Protein AF-A0A923VLD7-F1 (afdb_monomer_lite)

Sequence (202 aa):
MMLKKLSIFLILVVTANTIYGQKYPKTKVIPVKIKWAQSILGDFSFHNIWSYPESVGVRNDGSIGALDGGVWLPEMLDSNDHILKDSMESYYKIVDTTHIKHSMVCEAWCYEYAGTDYLIAKRINKDSIHCYSLCNIATHCSLNIEIINGLCYAFIKLNSLVSGGSAEYSCISGSMVIDEKLFKKGIIKSAFNFHFKHSEKK

Secondary structure (DSSP, 8-state):
--------------------------S-PPPEEEEEES---S----TT----SSSEEE-TTS-EEE-TTS---GGGB-TTSBBPTTTHHHHHHHHHTT------------TT------EEEEE-SSSEEEEEEPPBTTB-EEEEEEEETTEEEEEEEE--SSTT--EEEEEEEEEEEEEHHHHTTT---EEEEEEE------

Structure (mmCIF, N/CA/C/O backbone):
data_AF-A0A923VLD7-F1
#
_entry.id   AF-A0A923VLD7-F1
#
loop_
_atom_site.group_PDB
_atom_site.id
_atom_site.type_symbol
_atom_site.label_atom_id
_atom_site.label_alt_id
_atom_site.label_comp_id
_atom_site.label_asym_id
_atom_site.label_entity_id
_atom_site.label_seq_id
_atom_site.pdbx_PDB_ins_code
_atom_site.Cartn_x
_atom_site.Cartn_y
_atom_site.Cartn_z
_atom_site.occupancy
_atom_site.B_iso_or_equiv
_atom_site.auth_seq_id
_atom_site.auth_comp_id
_atom_site.auth_asym_id
_atom_site.auth_atom_id
_atom_site.pdbx_PDB_model_num
ATOM 1 N N . MET A 1 1 ? 23.642 -42.212 53.181 1.00 40.84 1 MET A N 1
ATOM 2 C CA . MET A 1 1 ? 23.830 -40.749 53.060 1.00 40.84 1 MET A CA 1
ATOM 3 C C . MET A 1 1 ? 23.368 -40.333 51.664 1.00 40.84 1 MET A C 1
ATOM 5 O O . MET A 1 1 ? 24.096 -40.540 50.707 1.00 40.84 1 MET A O 1
ATOM 9 N N . MET A 1 2 ? 22.107 -39.908 51.515 1.00 39.81 2 MET A N 1
ATOM 10 C CA . MET A 1 2 ? 21.507 -39.589 50.207 1.00 39.81 2 MET A CA 1
ATOM 11 C C . MET A 1 2 ? 21.775 -38.124 49.849 1.00 39.81 2 MET A C 1
ATOM 13 O O . MET A 1 2 ? 21.303 -37.229 50.550 1.00 39.81 2 MET A O 1
ATOM 17 N N . LEU A 1 3 ? 22.503 -37.877 48.756 1.00 38.09 3 LEU A N 1
ATOM 18 C CA . LEU A 1 3 ? 22.602 -36.543 48.164 1.00 38.09 3 LEU A CA 1
ATOM 19 C C . LEU A 1 3 ? 21.227 -36.138 47.612 1.00 38.09 3 LEU A C 1
ATOM 21 O O . LEU A 1 3 ? 20.736 -36.718 46.643 1.00 38.09 3 LEU A O 1
ATOM 25 N N . LYS A 1 4 ? 20.600 -35.131 48.229 1.00 43.72 4 LYS A N 1
ATOM 26 C CA . LYS A 1 4 ? 19.409 -34.469 47.684 1.00 43.72 4 LYS A CA 1
ATOM 27 C C . LYS A 1 4 ? 19.826 -33.658 46.454 1.00 43.72 4 LYS A C 1
ATOM 29 O O . LYS A 1 4 ? 20.655 -32.759 46.561 1.00 43.72 4 LYS A O 1
ATOM 34 N N . LYS A 1 5 ? 19.254 -33.979 45.288 1.00 45.97 5 LYS A N 1
ATOM 35 C CA . LYS A 1 5 ? 19.412 -33.194 44.055 1.00 45.97 5 LYS A CA 1
ATOM 36 C C . LYS A 1 5 ? 18.823 -31.796 44.269 1.00 45.97 5 LYS A C 1
ATOM 38 O O . LYS A 1 5 ? 17.616 -31.652 44.451 1.00 45.97 5 LYS A O 1
ATOM 43 N N . LEU A 1 6 ? 19.682 -30.782 44.251 1.00 43.09 6 LEU A N 1
ATOM 44 C CA . LEU A 1 6 ? 19.306 -29.372 44.267 1.00 43.09 6 LEU A CA 1
ATOM 45 C C . LEU A 1 6 ? 18.773 -29.004 42.874 1.00 43.09 6 LEU A C 1
ATOM 47 O O . LEU A 1 6 ? 19.537 -28.941 41.916 1.00 43.09 6 LEU A O 1
ATOM 51 N N . SER A 1 7 ? 17.460 -28.815 42.746 1.00 44.59 7 SER A N 1
ATOM 52 C CA . SER A 1 7 ? 16.856 -28.304 41.510 1.00 44.59 7 SER A CA 1
ATOM 53 C C . SER A 1 7 ? 16.842 -26.779 41.578 1.00 44.59 7 SER A C 1
ATOM 55 O O . SER A 1 7 ? 16.074 -26.201 42.342 1.00 44.59 7 SER A O 1
ATOM 57 N N . ILE A 1 8 ? 17.732 -26.132 40.824 1.00 48.53 8 ILE A N 1
ATOM 58 C CA . ILE A 1 8 ? 17.789 -24.672 40.694 1.00 48.53 8 ILE A CA 1
ATOM 59 C C . ILE A 1 8 ? 16.710 -24.250 39.691 1.00 48.53 8 ILE A C 1
ATOM 61 O O . ILE A 1 8 ? 16.800 -24.562 38.506 1.00 48.53 8 ILE A O 1
ATOM 65 N N . PHE A 1 9 ? 15.679 -23.555 40.171 1.00 40.44 9 PHE A N 1
ATOM 66 C CA . PHE A 1 9 ? 14.678 -22.900 39.330 1.00 40.44 9 PHE A CA 1
ATOM 67 C C . PHE A 1 9 ? 15.276 -21.578 38.824 1.00 40.44 9 PHE A C 1
ATOM 69 O O . PHE A 1 9 ? 15.345 -20.596 39.562 1.00 40.44 9 PHE A O 1
ATOM 76 N N . LEU A 1 10 ? 15.767 -21.553 37.584 1.00 37.84 10 LEU A N 1
ATOM 77 C CA . LEU A 1 10 ? 16.244 -20.326 36.947 1.00 37.84 10 LEU A CA 1
ATOM 78 C C . LEU A 1 10 ? 15.029 -19.536 36.432 1.00 37.84 10 LEU A C 1
ATOM 80 O O . LEU A 1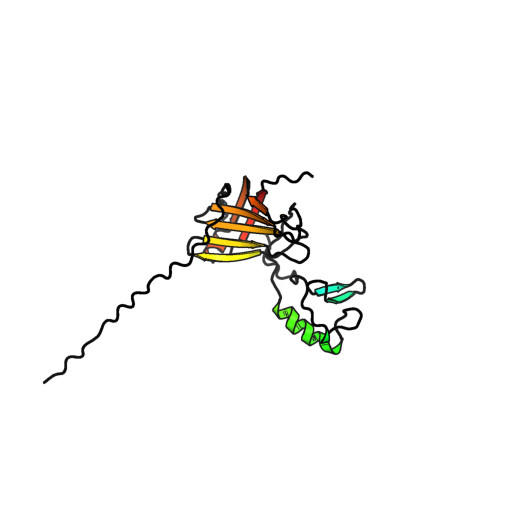 10 ? 14.482 -19.846 35.376 1.00 37.84 10 LEU A O 1
ATOM 84 N N . ILE A 1 11 ? 14.583 -18.528 37.186 1.00 44.28 11 ILE A N 1
ATOM 85 C CA . ILE A 1 11 ? 13.595 -17.553 36.705 1.00 44.28 11 ILE A CA 1
ATOM 86 C C . ILE A 1 11 ? 14.330 -16.592 35.770 1.00 44.28 11 ILE A C 1
ATOM 88 O O . ILE A 1 11 ? 15.043 -15.690 36.207 1.00 44.28 11 ILE A O 1
ATOM 92 N N . LEU A 1 12 ? 14.177 -16.813 34.468 1.00 38.50 12 LEU A N 1
ATOM 93 C CA . LEU A 1 12 ? 14.663 -15.912 33.432 1.00 38.50 12 LEU A CA 1
ATOM 94 C C . LEU A 1 12 ? 13.744 -14.682 33.425 1.00 38.50 12 LEU A C 1
ATOM 96 O O . LEU A 1 12 ? 12.665 -14.695 32.834 1.00 38.50 12 LEU A O 1
ATOM 100 N N . VAL A 1 13 ? 14.144 -13.629 34.144 1.00 44.59 13 VAL A N 1
ATOM 101 C CA . VAL A 1 13 ? 13.533 -12.303 34.015 1.00 44.59 13 VAL A CA 1
ATOM 102 C C . VAL A 1 13 ? 13.897 -11.801 32.624 1.00 44.59 13 VAL A C 1
ATOM 104 O O . VAL A 1 13 ? 14.967 -11.237 32.409 1.00 44.59 13 VAL A O 1
ATOM 107 N N . VAL A 1 14 ? 13.017 -12.059 31.658 1.00 43.03 14 VAL A N 1
ATOM 108 C CA . VAL A 1 14 ? 13.040 -11.365 30.376 1.00 43.03 14 VAL A CA 1
ATOM 109 C C . VAL A 1 14 ? 12.709 -9.917 30.703 1.00 43.03 14 VAL A C 1
ATOM 111 O O . VAL A 1 14 ? 11.545 -9.553 30.873 1.00 43.03 14 VAL A O 1
ATOM 114 N N . THR A 1 15 ? 13.741 -9.092 30.866 1.00 44.03 15 THR A N 1
ATOM 115 C CA . THR A 1 15 ? 13.563 -7.651 30.818 1.00 44.03 15 THR A CA 1
ATOM 116 C C . THR A 1 15 ? 12.954 -7.363 29.457 1.00 44.03 15 THR A C 1
ATOM 118 O O . THR A 1 15 ? 13.540 -7.647 28.411 1.00 44.03 15 THR A O 1
ATOM 121 N N . ALA A 1 16 ? 11.712 -6.885 29.470 1.00 38.12 16 ALA A N 1
ATOM 122 C CA . ALA A 1 16 ? 11.100 -6.325 28.288 1.00 38.12 16 ALA A CA 1
ATOM 123 C C . ALA A 1 16 ? 12.041 -5.215 27.816 1.00 38.12 16 ALA A C 1
ATOM 125 O O . ALA A 1 16 ? 12.107 -4.146 28.420 1.00 38.12 16 ALA A O 1
ATOM 126 N N . ASN A 1 17 ? 12.812 -5.491 26.764 1.00 37.41 17 ASN A N 1
ATOM 127 C CA . ASN A 1 17 ? 13.369 -4.441 25.940 1.00 37.41 17 ASN A CA 1
ATOM 128 C C . ASN A 1 17 ? 12.151 -3.694 25.421 1.00 37.41 17 ASN A C 1
ATOM 130 O O . ASN A 1 17 ? 11.462 -4.170 24.518 1.00 37.41 17 ASN A O 1
ATOM 134 N N . THR A 1 18 ? 11.815 -2.587 26.078 1.00 44.31 18 THR A N 1
ATOM 135 C CA . THR A 1 18 ? 10.775 -1.681 25.628 1.00 44.31 18 THR A CA 1
ATOM 136 C C . THR A 1 18 ? 11.241 -1.179 24.275 1.00 44.31 18 THR A C 1
ATOM 138 O O . THR A 1 18 ? 12.086 -0.293 24.172 1.00 44.31 18 THR A O 1
ATOM 141 N N . ILE A 1 19 ? 10.739 -1.840 23.235 1.00 46.88 19 ILE A N 1
ATOM 142 C CA . ILE A 1 19 ? 10.847 -1.429 21.848 1.00 46.88 19 ILE A CA 1
ATOM 143 C C . ILE A 1 19 ? 10.461 0.043 21.840 1.00 46.88 19 ILE A C 1
ATOM 145 O O . ILE A 1 19 ? 9.378 0.399 22.310 1.00 46.88 19 ILE A O 1
ATOM 149 N N . TYR A 1 20 ? 11.384 0.884 21.371 1.00 39.12 20 TYR A N 1
ATOM 150 C CA . TYR A 1 20 ? 11.149 2.295 21.115 1.00 39.12 20 TYR A CA 1
ATOM 151 C C . TYR A 1 20 ? 9.820 2.422 20.372 1.00 39.12 20 TYR A C 1
ATOM 153 O O . TYR A 1 20 ? 9.724 2.103 19.188 1.00 39.12 20 TYR A O 1
ATOM 161 N N . GLY A 1 21 ? 8.776 2.841 21.090 1.00 39.38 21 GLY A N 1
ATOM 162 C CA . GLY A 1 21 ? 7.517 3.200 20.470 1.00 39.38 21 GLY A CA 1
ATOM 163 C C . GLY A 1 21 ? 7.831 4.316 19.492 1.00 39.38 21 GLY A C 1
ATOM 164 O O . GLY A 1 21 ? 8.309 5.375 19.907 1.00 39.38 21 GLY A O 1
ATOM 165 N N . GLN A 1 22 ? 7.622 4.068 18.199 1.00 38.19 22 GLN A N 1
ATOM 166 C CA . GLN A 1 22 ? 7.602 5.148 17.227 1.00 38.19 22 GLN A CA 1
ATOM 167 C C . GLN A 1 22 ? 6.610 6.188 17.752 1.00 38.19 22 GLN A C 1
ATOM 169 O O . GLN A 1 22 ? 5.425 5.909 17.936 1.00 38.19 22 GLN A O 1
ATOM 174 N N . LYS A 1 23 ? 7.123 7.372 18.096 1.00 41.66 23 LYS A N 1
ATOM 175 C CA . LYS A 1 23 ? 6.287 8.520 18.426 1.00 41.66 23 LYS A CA 1
ATOM 176 C C . LYS A 1 23 ? 5.649 8.965 17.119 1.00 41.66 23 LYS A C 1
ATOM 178 O O . LYS A 1 23 ? 6.314 9.600 16.306 1.00 41.66 23 LYS A O 1
ATOM 183 N N . TYR A 1 24 ? 4.389 8.596 16.924 1.00 48.44 24 TYR A N 1
ATOM 184 C CA . TYR A 1 24 ? 3.589 9.092 15.814 1.00 48.44 24 TYR A CA 1
ATOM 185 C C . TYR A 1 24 ? 3.524 10.626 15.876 1.00 48.44 24 TYR A C 1
ATOM 187 O O . TYR A 1 24 ? 3.431 11.191 16.978 1.00 48.44 24 TYR A O 1
ATOM 195 N N . PRO A 1 25 ? 3.636 11.320 14.733 1.00 43.88 25 PRO A N 1
ATOM 196 C CA . PRO A 1 25 ? 3.586 12.771 14.702 1.00 43.88 25 PRO A CA 1
ATOM 197 C C . PRO A 1 25 ? 2.279 13.279 15.326 1.00 43.88 25 PRO A C 1
ATOM 199 O O . PRO A 1 25 ? 1.198 12.735 15.129 1.00 43.88 25 PRO A O 1
ATOM 202 N N . LYS A 1 26 ? 2.399 14.341 16.133 1.00 43.94 26 LYS A N 1
ATOM 203 C CA . LYS A 1 26 ? 1.306 15.007 16.867 1.00 43.94 26 LYS A CA 1
ATOM 204 C C . LYS A 1 26 ? 0.401 15.856 15.956 1.00 43.94 26 LYS A C 1
ATOM 206 O O . LYS A 1 26 ? -0.165 16.856 16.398 1.00 43.94 26 LYS A O 1
ATOM 211 N N . THR A 1 27 ? 0.302 15.528 14.678 1.00 54.09 27 THR A N 1
ATOM 212 C CA . THR A 1 27 ? -0.655 16.142 13.759 1.00 54.09 27 THR A CA 1
ATOM 213 C C . THR A 1 27 ? -2.043 15.584 14.058 1.00 54.09 27 THR A C 1
ATOM 215 O O . THR A 1 27 ? -2.218 14.432 14.450 1.00 54.09 27 THR A O 1
ATOM 218 N N . LYS A 1 28 ? -3.059 16.445 13.967 1.00 65.12 28 LYS A N 1
ATOM 219 C CA . LYS A 1 28 ? -4.442 16.157 14.369 1.00 65.12 28 LYS A CA 1
ATOM 220 C C . LYS A 1 28 ? -5.118 15.267 13.312 1.00 65.12 28 LYS A C 1
ATOM 222 O O . LYS A 1 28 ? -6.027 15.719 12.625 1.00 65.12 28 LYS A O 1
ATOM 227 N N . VAL A 1 29 ? -4.632 14.037 13.134 1.00 75.25 29 VAL A N 1
ATOM 228 C CA . VAL A 1 29 ? -5.250 13.044 12.247 1.00 75.25 29 VAL A CA 1
ATOM 229 C C . VAL A 1 29 ? -6.625 12.710 12.812 1.00 75.25 29 VAL A C 1
ATOM 231 O O . VAL A 1 29 ? -6.749 12.325 13.977 1.00 75.25 29 VAL A O 1
ATOM 234 N N . ILE A 1 30 ? -7.667 12.887 12.002 1.00 87.19 30 ILE A N 1
ATOM 235 C CA . ILE A 1 30 ? -9.025 12.525 12.401 1.00 87.19 30 ILE A CA 1
ATOM 236 C C . ILE A 1 30 ? -9.180 11.021 12.148 1.00 87.19 30 ILE A C 1
ATOM 238 O O . ILE A 1 30 ? -9.091 10.599 10.993 1.00 87.19 30 ILE A O 1
ATOM 242 N N . PRO A 1 31 ? -9.392 10.195 13.191 1.00 92.94 31 PRO A N 1
ATOM 243 C CA . PRO A 1 31 ? -9.542 8.763 12.995 1.00 92.94 31 PRO A CA 1
ATOM 244 C C . PRO A 1 31 ? -10.824 8.460 12.219 1.00 92.94 31 PRO A C 1
ATOM 246 O O . PRO A 1 31 ? -11.905 8.962 12.534 1.00 92.94 31 PRO A O 1
ATOM 249 N N . VAL A 1 32 ? -10.713 7.572 11.240 1.00 95.00 32 VAL A N 1
ATOM 250 C CA . VAL A 1 32 ? -11.844 6.992 10.521 1.00 95.00 32 VAL A CA 1
ATOM 251 C C . VAL A 1 32 ? -12.275 5.727 11.258 1.00 95.00 32 VAL A C 1
ATOM 253 O O . VAL A 1 32 ? -11.481 4.810 11.474 1.00 95.00 32 VAL A O 1
ATOM 256 N N . LYS A 1 33 ? -13.548 5.657 11.657 1.00 95.75 33 LYS A N 1
ATOM 257 C CA . LYS A 1 33 ? -14.103 4.444 12.269 1.00 95.75 33 LYS A CA 1
ATOM 258 C C . LYS A 1 33 ? -14.179 3.332 11.225 1.00 95.75 33 LYS A C 1
ATOM 260 O O . LYS A 1 33 ? -14.813 3.510 10.183 1.00 95.75 33 LYS A O 1
ATOM 265 N N . ILE A 1 34 ? -13.587 2.179 11.529 1.00 97.00 34 ILE A N 1
ATOM 266 C CA . ILE A 1 34 ? -13.639 1.013 10.647 1.00 97.00 34 ILE A CA 1
ATOM 267 C C . ILE A 1 34 ? -15.046 0.416 10.693 1.00 97.00 34 ILE A C 1
ATOM 269 O O . ILE A 1 34 ? -15.590 0.132 11.765 1.00 97.00 34 ILE A O 1
ATOM 273 N N . LYS A 1 35 ? -15.637 0.221 9.514 1.00 97.69 35 LYS A N 1
ATOM 274 C CA . LYS A 1 35 ? -16.838 -0.596 9.344 1.00 97.69 35 LYS A CA 1
ATOM 275 C C . LYS A 1 35 ? -16.412 -2.032 9.058 1.00 97.69 35 LYS A C 1
ATOM 277 O O . LYS A 1 35 ? -15.549 -2.273 8.221 1.00 97.69 35 LYS A O 1
ATOM 282 N N . TRP A 1 36 ? -17.035 -2.981 9.735 1.00 96.88 36 TRP A N 1
ATOM 283 C CA . TRP A 1 36 ? -16.761 -4.400 9.537 1.00 96.88 36 TRP A CA 1
ATOM 284 C C . TRP A 1 36 ? -17.827 -4.999 8.628 1.00 96.88 36 TRP A C 1
ATOM 286 O O . TRP A 1 36 ? -19.020 -4.827 8.876 1.00 96.88 36 TRP A O 1
ATOM 296 N N . ALA A 1 37 ? -17.396 -5.677 7.568 1.00 96.50 37 ALA A N 1
ATOM 297 C CA . ALA A 1 37 ? -18.271 -6.404 6.659 1.00 96.50 37 ALA A CA 1
ATOM 298 C C . ALA A 1 37 ? -18.011 -7.909 6.771 1.00 96.50 37 ALA A C 1
ATOM 300 O O . ALA A 1 37 ? -16.868 -8.339 6.905 1.00 96.50 37 ALA A O 1
ATOM 301 N N . GLN A 1 38 ? -19.069 -8.718 6.667 1.00 94.50 38 GLN A N 1
ATOM 302 C CA . GLN A 1 38 ? -18.949 -10.183 6.685 1.00 94.50 38 GLN A CA 1
ATOM 303 C C . GLN A 1 38 ? -18.121 -10.723 5.516 1.00 94.50 38 GLN A C 1
ATOM 305 O O . GLN A 1 38 ? -17.438 -11.735 5.663 1.00 94.50 38 GLN A O 1
ATOM 310 N N . SER A 1 39 ? -18.207 -10.064 4.362 1.00 90.69 39 SER A N 1
ATOM 311 C CA . SER A 1 39 ? -17.298 -10.264 3.242 1.00 90.69 39 SER A CA 1
ATOM 312 C C . SER A 1 39 ? -17.298 -9.041 2.336 1.00 90.69 39 SER A C 1
ATOM 314 O O . SER A 1 39 ? -18.354 -8.439 2.131 1.00 90.69 39 SER A O 1
ATOM 316 N N . ILE A 1 40 ? -16.157 -8.725 1.732 1.00 90.50 40 ILE A N 1
ATOM 317 C CA . ILE A 1 40 ? -16.069 -7.734 0.651 1.00 90.50 40 ILE A CA 1
ATOM 318 C C . ILE A 1 40 ? -15.994 -8.477 -0.688 1.00 90.50 40 ILE A C 1
ATOM 320 O O . ILE A 1 40 ? -15.112 -9.318 -0.883 1.00 90.50 40 ILE A O 1
ATOM 324 N N . LEU A 1 41 ? -16.920 -8.184 -1.606 1.00 84.69 41 LEU A N 1
ATOM 325 C CA . LEU A 1 41 ? -16.924 -8.750 -2.960 1.00 84.69 41 LEU A CA 1
ATOM 326 C C . LEU A 1 41 ? -15.825 -8.113 -3.823 1.00 84.69 41 LEU A C 1
ATOM 328 O O . LEU A 1 41 ? -15.453 -6.964 -3.608 1.00 84.69 41 LEU A O 1
ATOM 332 N N . GLY A 1 42 ? -15.311 -8.874 -4.789 1.00 74.00 42 GLY A N 1
ATOM 333 C CA . GLY A 1 42 ? -14.241 -8.460 -5.701 1.00 74.00 42 GLY A CA 1
ATOM 334 C C . GLY A 1 42 ? -13.012 -9.361 -5.600 1.00 74.00 42 GLY A C 1
ATOM 335 O O . GLY A 1 42 ? -12.725 -9.919 -4.530 1.00 74.00 42 GLY A O 1
ATOM 336 N N . ASP A 1 43 ? -12.314 -9.510 -6.722 1.00 71.44 43 ASP A N 1
ATOM 337 C CA . ASP A 1 43 ? -11.031 -10.196 -6.795 1.00 71.44 43 ASP A CA 1
ATOM 338 C C . ASP A 1 43 ? -9.903 -9.203 -6.487 1.00 71.44 43 ASP A C 1
ATOM 340 O O . ASP A 1 43 ? -9.698 -8.231 -7.202 1.00 71.44 43 ASP A O 1
ATOM 344 N N . PHE A 1 44 ? -9.209 -9.450 -5.378 1.00 68.50 44 PHE A N 1
ATOM 345 C CA . PHE A 1 44 ? -8.034 -8.696 -4.925 1.00 68.50 44 PHE A C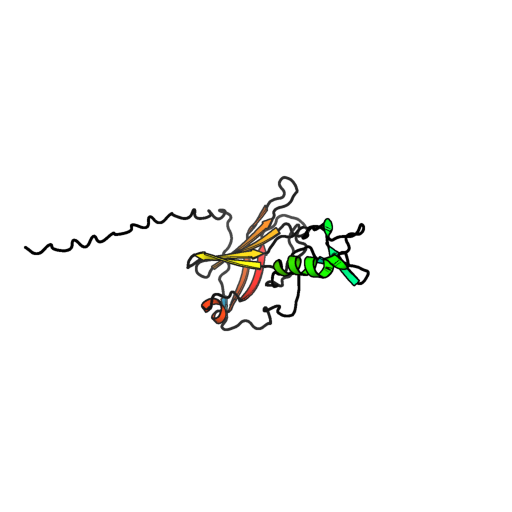A 1
ATOM 346 C C . PHE A 1 44 ? -6.845 -9.644 -4.740 1.00 68.50 44 PHE A C 1
ATOM 348 O O . PHE A 1 44 ? -5.935 -9.378 -3.960 1.00 68.50 44 PHE A O 1
ATOM 355 N N . SER A 1 45 ? -6.908 -10.822 -5.362 1.00 64.31 45 SER A N 1
ATOM 356 C CA . SER A 1 45 ? -5.813 -11.786 -5.340 1.00 64.31 45 SER A CA 1
ATOM 357 C C . SER A 1 45 ? -4.724 -11.422 -6.343 1.00 64.31 45 SER A C 1
ATOM 359 O O . SER A 1 45 ? -3.595 -11.886 -6.190 1.00 64.31 45 SER A O 1
ATOM 361 N N . PHE A 1 46 ? -5.089 -10.624 -7.360 1.00 68.56 46 PHE A N 1
ATOM 362 C CA . PHE A 1 46 ? -4.235 -10.181 -8.459 1.00 68.56 46 PHE A CA 1
ATOM 363 C C . PHE A 1 46 ? -3.431 -11.321 -9.092 1.00 68.56 46 PHE A C 1
ATOM 365 O O . PHE A 1 46 ? -2.362 -11.109 -9.654 1.00 68.56 46 PHE A O 1
ATOM 372 N N . HIS A 1 47 ? -3.938 -12.555 -9.012 1.00 64.94 47 HIS A N 1
ATOM 373 C CA . HIS A 1 47 ? -3.159 -13.749 -9.336 1.00 64.94 47 HIS A CA 1
ATOM 374 C C . HIS A 1 47 ? -2.792 -13.841 -10.825 1.00 64.94 47 HIS A C 1
ATOM 376 O O . HIS A 1 47 ? -1.920 -14.620 -11.193 1.00 64.94 47 HIS A O 1
ATOM 382 N N . ASN A 1 48 ? -3.472 -13.058 -11.667 1.00 62.94 48 ASN A N 1
ATOM 383 C CA . ASN A 1 48 ? -3.250 -12.967 -13.107 1.00 62.94 48 ASN A CA 1
ATOM 384 C C . ASN A 1 48 ? -2.564 -11.665 -13.540 1.00 62.94 48 ASN A C 1
ATOM 386 O O . ASN A 1 48 ? -2.314 -11.501 -14.732 1.00 62.94 48 ASN A O 1
ATOM 390 N N . ILE A 1 49 ? -2.308 -10.729 -12.622 1.00 64.81 49 ILE A N 1
ATOM 391 C CA . ILE A 1 49 ? -1.738 -9.425 -12.959 1.00 64.81 49 ILE A CA 1
ATOM 392 C C . ILE A 1 49 ? -0.296 -9.406 -12.468 1.00 64.81 49 ILE A C 1
ATOM 394 O O . ILE A 1 49 ? -0.017 -9.371 -11.271 1.00 64.81 49 ILE A O 1
ATOM 398 N N . TRP A 1 50 ? 0.611 -9.490 -13.435 1.00 61.12 50 TRP A N 1
ATOM 399 C CA . TRP A 1 50 ? 2.048 -9.453 -13.217 1.00 61.12 50 TRP A CA 1
ATOM 400 C C . TRP A 1 50 ? 2.532 -8.014 -13.308 1.00 61.12 50 TRP A C 1
ATOM 402 O O . TRP A 1 50 ? 2.300 -7.343 -14.313 1.00 61.12 50 TRP A O 1
ATOM 412 N N . SER A 1 51 ? 3.217 -7.550 -12.269 1.00 63.19 51 SER A N 1
ATOM 413 C CA . SER A 1 51 ? 3.892 -6.260 -12.274 1.00 63.19 51 SER A CA 1
ATOM 414 C C . SER A 1 51 ? 5.157 -6.347 -11.436 1.00 63.19 51 SER A C 1
ATOM 416 O O . SER A 1 51 ? 5.209 -7.067 -10.436 1.00 63.19 51 SER A O 1
ATOM 418 N N . TYR A 1 52 ? 6.183 -5.634 -11.881 1.00 62.19 52 TYR A N 1
ATOM 419 C CA . TYR A 1 52 ? 7.438 -5.492 -11.164 1.00 62.19 52 TYR A CA 1
ATOM 420 C C . TYR A 1 52 ? 7.468 -4.110 -10.516 1.00 62.19 52 TYR A C 1
ATOM 422 O O . TYR A 1 52 ? 7.052 -3.135 -11.152 1.00 62.19 52 TYR A O 1
ATOM 430 N N . PRO A 1 53 ? 7.928 -3.985 -9.263 1.00 56.25 53 PRO A N 1
ATOM 431 C CA . PRO A 1 53 ? 8.254 -2.685 -8.698 1.00 56.25 53 PRO A CA 1
ATOM 432 C C . PRO A 1 53 ? 9.464 -2.147 -9.470 1.00 56.25 53 PRO A C 1
ATOM 434 O O . PRO A 1 53 ? 10.581 -2.524 -9.159 1.00 56.25 53 PRO A O 1
ATOM 437 N N . GLU A 1 54 ? 9.201 -1.366 -10.524 1.00 62.31 54 GLU A N 1
ATOM 438 C CA . GLU A 1 54 ? 10.164 -0.656 -11.381 1.00 62.31 54 GLU A CA 1
ATOM 439 C C . GLU A 1 54 ? 11.428 -1.424 -11.734 1.00 62.31 54 GLU A C 1
ATOM 441 O O . GLU A 1 54 ? 12.331 -1.510 -10.922 1.00 62.31 54 GLU A O 1
ATOM 446 N N . SER A 1 55 ? 11.541 -1.938 -12.958 1.00 60.84 55 SER A N 1
ATOM 447 C CA . SER A 1 55 ? 12.833 -2.317 -13.565 1.00 60.84 55 SER A CA 1
ATOM 448 C C . SER A 1 55 ? 12.671 -2.900 -14.946 1.00 60.84 55 SER A C 1
ATOM 450 O O . SER A 1 55 ? 13.624 -2.932 -15.705 1.00 60.84 55 SER A O 1
ATOM 452 N N . VAL A 1 56 ? 11.503 -3.474 -15.214 1.00 64.88 56 VAL A N 1
ATOM 453 C CA . VAL A 1 56 ? 11.273 -4.354 -16.349 1.00 64.88 56 VAL A CA 1
ATOM 454 C C . VAL A 1 56 ? 9.985 -3.910 -17.007 1.00 64.88 56 VAL A C 1
ATOM 456 O O . VAL A 1 56 ? 8.939 -3.863 -16.360 1.00 64.88 56 VAL A O 1
ATOM 459 N N . GLY A 1 57 ? 10.057 -3.562 -18.284 1.00 65.94 57 GLY A N 1
ATOM 460 C CA . GLY A 1 57 ? 8.886 -3.162 -19.049 1.00 65.94 57 GLY A CA 1
ATOM 461 C C . GLY A 1 57 ? 8.984 -3.567 -20.504 1.00 65.94 57 GLY A C 1
ATOM 462 O O . GLY A 1 57 ? 10.065 -3.847 -21.021 1.00 65.94 57 GLY A O 1
ATOM 463 N N . VAL A 1 58 ? 7.822 -3.610 -21.151 1.00 67.12 58 VAL A N 1
ATOM 464 C CA . VAL A 1 58 ? 7.710 -3.871 -22.585 1.00 67.12 58 VAL A CA 1
ATOM 465 C C . VAL A 1 58 ? 8.042 -2.580 -23.332 1.00 67.12 58 VAL A C 1
ATOM 467 O O . VAL A 1 58 ? 7.407 -1.548 -23.113 1.00 67.12 58 VAL A O 1
ATOM 470 N N . ARG A 1 59 ? 9.053 -2.628 -24.196 1.00 68.69 59 ARG A N 1
ATOM 471 C CA . ARG A 1 59 ? 9.477 -1.532 -25.070 1.00 68.69 59 ARG A CA 1
ATOM 472 C C . ARG A 1 59 ? 8.580 -1.457 -26.307 1.00 68.69 59 ARG A C 1
ATOM 474 O O . ARG A 1 59 ? 7.784 -2.352 -26.588 1.00 68.69 59 ARG A O 1
ATOM 481 N N . ASN A 1 60 ? 8.734 -0.384 -27.082 1.00 67.94 60 ASN A N 1
ATOM 482 C CA . ASN A 1 60 ? 7.930 -0.130 -28.286 1.00 67.94 60 ASN A CA 1
ATOM 483 C C . ASN A 1 60 ? 8.059 -1.219 -29.365 1.00 67.94 60 ASN A C 1
ATOM 485 O O . ASN A 1 60 ? 7.157 -1.381 -30.182 1.00 67.94 60 ASN A O 1
ATOM 489 N N . ASP A 1 61 ? 9.169 -1.953 -29.381 1.00 75.19 61 ASP A N 1
ATOM 490 C CA . ASP A 1 61 ? 9.416 -3.077 -30.289 1.00 75.19 61 ASP A CA 1
ATOM 491 C C . ASP A 1 61 ? 8.891 -4.423 -29.747 1.00 75.19 61 ASP A C 1
ATOM 493 O O . ASP A 1 61 ? 9.091 -5.465 -30.368 1.00 75.19 61 ASP A O 1
ATOM 497 N N . GLY A 1 62 ? 8.212 -4.411 -28.595 1.00 65.94 62 GLY A N 1
ATOM 498 C CA . GLY A 1 62 ? 7.684 -5.596 -27.924 1.00 65.94 62 GLY A CA 1
ATOM 499 C C . GLY A 1 62 ? 8.728 -6.385 -27.133 1.00 65.94 62 GLY A C 1
ATOM 500 O O . GLY A 1 62 ? 8.367 -7.367 -26.480 1.00 65.94 62 GLY A O 1
ATOM 501 N N . SER A 1 63 ? 10.002 -5.977 -27.159 1.00 65.81 63 SER A N 1
ATOM 502 C CA . SER A 1 63 ? 11.026 -6.559 -26.296 1.00 65.81 63 SER A CA 1
ATOM 503 C C . SER A 1 63 ? 10.797 -6.144 -24.845 1.00 65.81 63 SER A C 1
ATOM 505 O O . SER A 1 63 ? 10.230 -5.092 -24.558 1.00 65.81 63 SER A O 1
ATOM 507 N N . ILE A 1 64 ? 11.223 -6.983 -23.908 1.00 63.50 64 ILE A N 1
ATOM 508 C CA . ILE A 1 64 ? 11.223 -6.646 -22.487 1.00 63.50 64 ILE A CA 1
ATOM 509 C C . ILE A 1 64 ? 12.643 -6.202 -22.139 1.00 63.50 64 ILE A C 1
ATOM 511 O O . ILE A 1 64 ? 13.596 -6.916 -22.447 1.00 63.50 64 ILE A O 1
ATOM 515 N N . GLY A 1 65 ? 12.790 -5.026 -21.537 1.00 65.75 65 GLY A N 1
ATOM 516 C CA . GLY A 1 65 ? 14.098 -4.453 -21.221 1.00 65.75 65 GLY A CA 1
ATOM 517 C C . GLY A 1 65 ? 14.159 -3.850 -19.828 1.00 65.75 65 GLY A C 1
ATOM 518 O O . GLY A 1 65 ? 13.126 -3.676 -19.171 1.00 65.75 65 GLY A O 1
ATOM 519 N N . ALA A 1 66 ? 15.383 -3.514 -19.415 1.00 67.38 66 ALA A N 1
ATOM 520 C CA . ALA A 1 66 ? 15.600 -2.717 -18.222 1.00 67.38 66 ALA A CA 1
ATOM 521 C C . ALA A 1 66 ? 14.999 -1.315 -18.437 1.00 67.38 66 ALA A C 1
ATOM 523 O O . ALA A 1 66 ? 15.196 -0.693 -19.485 1.00 67.38 66 ALA A O 1
ATOM 524 N N . LEU A 1 67 ? 14.229 -0.836 -17.467 1.00 65.94 67 LEU A N 1
ATOM 525 C CA . LEU A 1 67 ? 13.725 0.533 -17.403 1.00 65.94 67 LEU A CA 1
ATOM 526 C C . LEU A 1 67 ? 14.471 1.313 -16.320 1.00 65.94 67 LEU A C 1
ATOM 528 O O . LEU A 1 67 ? 15.024 0.728 -15.384 1.00 65.94 67 LEU A O 1
ATOM 532 N N . ASP A 1 68 ? 14.449 2.638 -16.453 1.00 58.41 68 ASP A N 1
ATOM 533 C CA . ASP A 1 68 ? 15.053 3.560 -15.494 1.00 58.41 68 ASP A CA 1
ATOM 534 C C . ASP A 1 68 ? 14.578 3.266 -14.060 1.00 58.41 68 ASP A C 1
ATOM 536 O O . ASP A 1 68 ? 13.384 3.077 -13.815 1.00 58.41 68 ASP A O 1
ATOM 540 N N . GLY A 1 69 ? 15.523 3.215 -13.115 1.00 54.97 69 GLY A N 1
ATOM 541 C CA . GLY A 1 69 ? 15.249 2.959 -11.692 1.00 54.97 69 GLY A CA 1
ATOM 542 C C . GLY A 1 69 ? 15.214 1.486 -11.260 1.00 54.97 69 GLY A C 1
ATOM 543 O O . GLY A 1 69 ? 14.960 1.212 -10.089 1.00 54.97 69 GLY A O 1
ATOM 544 N N . GLY A 1 70 ? 15.489 0.547 -12.170 1.00 61.28 70 GLY A N 1
ATOM 545 C CA . GLY A 1 70 ? 15.399 -0.891 -11.922 1.00 61.28 70 GLY A CA 1
ATOM 546 C C . GLY A 1 70 ? 16.618 -1.643 -11.402 1.00 61.28 70 GLY A C 1
ATOM 547 O O . GLY A 1 70 ? 17.658 -1.073 -11.079 1.00 61.28 70 GLY A O 1
ATOM 548 N N . VAL A 1 71 ? 16.494 -2.977 -11.397 1.00 64.12 71 VAL A N 1
ATOM 549 C CA . VAL A 1 71 ? 17.597 -3.945 -11.312 1.00 64.12 71 VAL A CA 1
ATOM 550 C C . VAL A 1 71 ? 18.559 -3.689 -12.476 1.00 64.12 71 VAL A C 1
ATOM 552 O O . VAL A 1 71 ? 18.404 -4.199 -13.588 1.00 64.12 71 VAL A O 1
ATOM 555 N N . TRP A 1 72 ? 19.545 -2.838 -12.202 1.00 70.56 72 TRP A N 1
ATOM 556 C CA . TRP A 1 72 ? 20.589 -2.451 -13.135 1.00 70.56 72 TRP A CA 1
ATOM 557 C C . TRP A 1 72 ? 21.684 -3.517 -13.150 1.00 70.56 72 TRP A C 1
ATOM 559 O O . TRP A 1 72 ? 22.499 -3.603 -12.232 1.00 70.56 72 TRP A O 1
ATOM 569 N N . LEU A 1 73 ? 21.663 -4.349 -14.191 1.00 78.56 73 LEU A N 1
ATOM 570 C CA . LEU A 1 73 ? 22.637 -5.414 -14.439 1.00 78.56 73 LEU A CA 1
ATOM 571 C C . LEU A 1 73 ? 23.359 -5.115 -15.757 1.00 78.56 73 LEU A C 1
ATOM 573 O O . LEU A 1 73 ? 23.069 -5.770 -16.757 1.00 78.56 73 LEU A O 1
ATOM 577 N N . PRO A 1 74 ? 24.241 -4.099 -15.795 1.00 81.50 74 PRO A N 1
ATOM 578 C CA . PRO A 1 74 ? 24.836 -3.600 -17.035 1.00 81.50 74 PRO A CA 1
ATOM 579 C C . PRO A 1 74 ? 25.601 -4.680 -17.808 1.00 81.50 74 PRO A C 1
ATOM 581 O O . PRO A 1 74 ? 25.705 -4.604 -19.026 1.00 81.50 74 PRO A O 1
ATOM 584 N N . GLU A 1 75 ? 26.098 -5.716 -17.129 1.00 86.44 75 GLU A N 1
ATOM 585 C CA . GLU A 1 75 ? 26.785 -6.849 -17.753 1.00 86.44 75 GLU A CA 1
ATOM 586 C C . GLU A 1 75 ? 25.847 -7.765 -18.556 1.00 86.44 75 GLU A C 1
ATOM 588 O O . GLU A 1 75 ? 26.314 -8.558 -19.369 1.00 86.44 75 GLU A O 1
ATOM 593 N N . MET A 1 76 ? 24.536 -7.679 -18.318 1.00 87.44 76 MET A N 1
ATOM 594 C CA . MET A 1 76 ? 23.496 -8.467 -18.987 1.00 87.44 76 MET A CA 1
ATOM 595 C C . MET A 1 76 ? 22.739 -7.664 -20.051 1.00 87.44 76 MET A C 1
ATOM 597 O O . MET A 1 76 ? 21.760 -8.171 -20.603 1.00 87.44 76 MET A O 1
ATOM 601 N N . LEU A 1 77 ? 23.162 -6.426 -20.323 1.00 85.50 77 LEU A N 1
ATOM 602 C CA . LEU A 1 77 ? 22.506 -5.506 -21.247 1.00 85.50 77 LEU A CA 1
ATOM 603 C C . LEU A 1 77 ? 23.389 -5.213 -22.471 1.00 85.50 77 LEU A C 1
ATOM 605 O O . LEU A 1 77 ? 24.617 -5.210 -22.390 1.00 85.50 77 LEU A O 1
ATOM 609 N N . ASP A 1 78 ? 22.762 -4.974 -23.623 1.00 85.06 78 ASP A N 1
ATOM 610 C CA . ASP A 1 78 ? 23.422 -4.409 -24.799 1.00 85.06 78 ASP A CA 1
ATOM 611 C C . ASP A 1 78 ? 23.568 -2.880 -24.676 1.00 85.06 78 ASP A C 1
ATOM 613 O O . ASP A 1 78 ? 23.136 -2.258 -23.707 1.00 85.06 78 ASP A O 1
ATOM 617 N N . SER A 1 79 ? 24.171 -2.239 -25.680 1.00 85.94 79 SER A N 1
ATOM 618 C CA . SER A 1 79 ? 24.374 -0.783 -25.687 1.00 85.94 79 SER A CA 1
ATOM 619 C C . SER A 1 79 ? 23.084 0.051 -25.755 1.00 85.94 79 SER A C 1
ATOM 621 O O . SER A 1 79 ? 23.167 1.275 -25.726 1.00 85.94 79 SER A O 1
ATOM 623 N N . ASN A 1 80 ? 21.923 -0.584 -25.926 1.00 81.06 80 ASN A N 1
ATOM 624 C CA . ASN A 1 80 ? 20.599 0.037 -25.981 1.00 81.06 80 ASN A CA 1
ATOM 625 C C . ASN A 1 80 ? 19.713 -0.384 -24.789 1.00 81.06 80 ASN A C 1
ATOM 627 O O . ASN A 1 80 ? 18.493 -0.200 -24.846 1.00 81.06 80 ASN A O 1
ATOM 631 N N . ASP A 1 81 ? 20.310 -0.963 -23.740 1.00 77.38 81 ASP A N 1
ATOM 632 C CA . ASP A 1 81 ? 19.649 -1.490 -22.541 1.00 77.38 81 ASP A CA 1
ATOM 633 C C . ASP A 1 81 ? 18.709 -2.685 -22.796 1.00 77.38 81 ASP A C 1
ATOM 635 O O . ASP A 1 81 ? 17.807 -2.976 -21.999 1.00 77.38 81 ASP A O 1
ATOM 639 N N . HIS A 1 82 ? 18.901 -3.417 -23.900 1.00 80.38 82 HIS A N 1
ATOM 640 C CA . HIS A 1 82 ? 18.213 -4.689 -24.112 1.00 80.38 82 HIS A CA 1
ATOM 641 C C . HIS A 1 82 ? 18.927 -5.816 -23.386 1.00 80.38 82 HIS A C 1
ATOM 643 O O . HIS A 1 82 ? 20.149 -5.917 -23.422 1.00 80.38 82 HIS A O 1
ATOM 649 N N . ILE A 1 83 ? 18.155 -6.727 -22.802 1.00 82.56 83 ILE A N 1
ATOM 650 C CA . ILE A 1 83 ? 18.709 -7.927 -22.183 1.00 82.56 83 ILE A CA 1
ATOM 651 C C . ILE A 1 83 ? 19.376 -8.779 -23.269 1.00 82.56 83 ILE A C 1
ATOM 653 O O . ILE A 1 83 ? 18.732 -9.177 -24.247 1.00 82.56 83 ILE A O 1
ATOM 657 N N . LEU A 1 84 ? 20.663 -9.081 -23.091 1.00 87.38 84 LEU A N 1
ATOM 658 C CA . LEU A 1 84 ? 21.413 -9.948 -23.994 1.00 87.38 84 LEU A CA 1
ATOM 659 C C . LEU A 1 84 ? 20.734 -11.321 -24.077 1.00 87.38 84 LEU A C 1
ATOM 661 O O . LEU A 1 84 ? 20.282 -11.883 -23.077 1.00 87.38 84 LEU A O 1
ATOM 665 N N . LYS A 1 85 ? 20.662 -11.889 -25.284 1.00 86.06 85 LYS A N 1
ATOM 666 C CA . LYS A 1 85 ? 19.918 -13.133 -25.544 1.00 86.06 85 LYS A CA 1
ATOM 667 C C . LYS A 1 85 ? 20.388 -14.310 -24.679 1.00 86.06 85 LYS A C 1
ATOM 669 O O . LYS A 1 85 ? 19.568 -15.129 -24.273 1.00 86.06 85 LYS A O 1
ATOM 674 N N . ASP A 1 86 ? 21.687 -14.401 -24.419 1.00 91.25 86 ASP A N 1
ATOM 675 C CA . ASP A 1 86 ? 22.314 -15.415 -23.563 1.00 91.25 86 ASP A CA 1
ATOM 676 C C . ASP A 1 86 ? 22.148 -15.134 -22.060 1.00 91.25 86 ASP A C 1
ATOM 678 O O . ASP A 1 86 ? 22.250 -16.046 -21.244 1.00 91.25 86 ASP A O 1
ATOM 682 N N . SER A 1 87 ? 21.828 -13.893 -21.697 1.00 86.94 87 SER A N 1
ATOM 683 C CA . SER A 1 87 ? 21.591 -13.454 -20.321 1.00 86.94 87 SER A CA 1
ATOM 684 C C . SER A 1 87 ? 20.116 -13.494 -19.919 1.00 86.94 87 SER A C 1
ATOM 686 O O . SER A 1 87 ? 19.812 -13.391 -18.734 1.00 86.94 87 SER A O 1
ATOM 688 N N . MET A 1 88 ? 19.199 -13.697 -20.872 1.00 82.25 88 MET A N 1
ATOM 689 C CA . MET A 1 88 ? 17.748 -13.620 -20.672 1.00 82.25 88 MET A CA 1
ATOM 690 C C . MET A 1 88 ? 17.244 -14.486 -19.508 1.00 82.25 88 MET A C 1
ATOM 692 O O . MET A 1 88 ? 16.537 -13.999 -18.631 1.00 82.25 88 MET A O 1
ATOM 696 N N . GLU A 1 89 ? 17.631 -15.764 -19.458 1.00 84.06 89 GLU A N 1
ATOM 697 C CA . GLU A 1 89 ? 17.194 -16.676 -18.391 1.00 84.06 89 GLU A CA 1
ATOM 698 C C . GLU A 1 89 ? 17.716 -16.243 -17.011 1.00 84.06 89 GLU A C 1
ATOM 700 O O . GLU A 1 89 ? 16.977 -16.257 -16.027 1.00 84.06 89 GLU A O 1
ATOM 705 N N . SER A 1 90 ? 18.987 -15.845 -16.930 1.00 85.94 90 SER A N 1
ATOM 706 C CA . SER A 1 90 ? 19.618 -15.395 -15.683 1.00 85.94 90 SER A CA 1
ATOM 707 C C . SER A 1 90 ? 19.023 -14.078 -15.195 1.00 85.94 90 SER A C 1
ATOM 709 O O . SER A 1 90 ? 18.739 -13.941 -14.006 1.00 85.94 90 SER A O 1
ATOM 711 N N . TYR A 1 91 ? 18.781 -13.145 -16.115 1.00 80.50 91 TYR A N 1
ATOM 712 C CA . TYR A 1 91 ? 18.133 -11.874 -15.829 1.00 80.50 91 TYR A CA 1
ATOM 713 C C . TYR A 1 91 ? 16.735 -12.106 -15.245 1.00 80.50 91 TYR A C 1
ATOM 715 O O . TYR A 1 91 ? 16.439 -11.592 -14.168 1.00 80.50 91 TYR A O 1
ATOM 723 N N . TYR A 1 92 ? 15.916 -12.968 -15.867 1.00 75.00 92 TYR A N 1
ATOM 724 C CA . TYR A 1 92 ? 14.594 -13.308 -15.331 1.00 75.00 92 TYR A CA 1
ATOM 725 C C . TYR A 1 92 ? 14.653 -14.040 -14.004 1.00 75.00 92 TYR A C 1
ATOM 727 O O . TYR A 1 92 ? 13.853 -13.734 -13.140 1.00 75.00 92 TYR A O 1
ATOM 735 N N . LYS A 1 93 ? 15.614 -14.935 -13.761 1.00 79.44 93 LYS A N 1
ATOM 736 C CA . LYS A 1 93 ? 15.747 -15.545 -12.427 1.00 79.44 93 LYS A CA 1
ATOM 737 C C . LYS A 1 93 ? 15.985 -14.505 -11.339 1.00 79.44 93 LYS A C 1
ATOM 739 O O . LYS A 1 93 ? 15.463 -14.665 -10.243 1.00 79.44 93 LYS A O 1
ATOM 744 N N . ILE A 1 94 ? 16.765 -13.462 -11.624 1.00 77.62 94 ILE A N 1
ATOM 745 C CA . ILE A 1 94 ? 17.040 -12.382 -10.669 1.00 77.62 94 ILE A CA 1
ATOM 746 C C . ILE A 1 94 ? 15.800 -11.504 -10.499 1.00 77.62 94 ILE A C 1
ATOM 748 O O . ILE A 1 94 ? 15.350 -11.280 -9.378 1.00 77.62 94 ILE A O 1
ATOM 752 N N . VAL A 1 95 ? 15.216 -11.057 -11.605 1.00 71.00 95 VAL A N 1
ATOM 753 C CA . VAL A 1 95 ? 13.997 -10.242 -11.633 1.00 71.00 95 VAL A CA 1
ATOM 754 C C . VAL A 1 95 ? 12.815 -10.967 -10.986 1.00 71.00 95 VAL A C 1
ATOM 756 O O . VAL A 1 95 ? 12.051 -10.371 -10.238 1.00 71.00 95 VAL A O 1
ATOM 759 N N . ASP A 1 96 ? 12.704 -12.276 -11.164 1.00 70.94 96 ASP A N 1
ATOM 760 C CA . ASP A 1 96 ? 11.633 -13.071 -10.578 1.00 70.94 96 ASP A CA 1
ATOM 761 C C . ASP A 1 96 ? 11.742 -13.165 -9.050 1.00 70.94 96 ASP A C 1
ATOM 763 O O . ASP A 1 96 ? 10.748 -13.332 -8.345 1.00 70.94 96 ASP A O 1
ATOM 767 N N . THR A 1 97 ? 12.936 -12.979 -8.479 1.00 68.31 97 THR A N 1
ATOM 768 C CA . THR A 1 97 ? 13.051 -12.853 -7.017 1.00 68.31 97 THR A CA 1
ATOM 769 C C . THR A 1 97 ? 12.490 -11.537 -6.477 1.00 68.31 97 THR A C 1
ATOM 771 O O . THR A 1 97 ? 12.268 -11.427 -5.270 1.00 68.31 97 THR A O 1
ATOM 774 N N . THR A 1 98 ? 12.232 -10.549 -7.340 1.00 63.41 98 THR A N 1
ATOM 775 C CA . THR A 1 98 ? 11.714 -9.230 -6.958 1.00 63.41 98 THR A CA 1
ATOM 776 C C . THR A 1 98 ? 10.209 -9.083 -7.188 1.00 63.41 98 THR A C 1
ATOM 778 O O . THR A 1 98 ? 9.666 -8.002 -6.951 1.00 63.41 98 THR A O 1
ATOM 781 N N . HIS A 1 99 ? 9.499 -10.155 -7.580 1.00 68.62 99 HIS A N 1
ATOM 782 C CA . HIS A 1 99 ? 8.042 -10.129 -7.740 1.00 68.62 99 HIS A CA 1
ATOM 783 C C . HIS A 1 99 ? 7.346 -9.698 -6.452 1.00 68.62 99 HIS A C 1
ATOM 785 O O . HIS A 1 99 ? 7.331 -10.413 -5.446 1.00 68.62 99 HIS A O 1
ATOM 791 N N . ILE A 1 100 ? 6.667 -8.558 -6.517 1.00 69.19 100 ILE A N 1
ATOM 792 C CA . ILE A 1 100 ? 5.698 -8.157 -5.506 1.00 69.19 100 ILE A CA 1
ATOM 793 C C . ILE A 1 100 ? 4.323 -8.343 -6.131 1.00 69.19 100 ILE A C 1
ATOM 795 O O . ILE A 1 100 ? 4.060 -7.891 -7.240 1.00 69.19 100 ILE A O 1
ATOM 799 N N . LYS A 1 101 ? 3.425 -9.034 -5.429 1.00 74.31 101 LYS A N 1
ATOM 800 C CA . LYS A 1 101 ? 2.036 -9.126 -5.880 1.00 74.31 101 LYS A CA 1
ATOM 801 C C . LYS A 1 101 ? 1.372 -7.770 -5.705 1.00 74.31 101 LYS A C 1
ATOM 803 O O . LYS A 1 101 ? 1.508 -7.154 -4.646 1.00 74.31 101 LYS A O 1
ATOM 808 N N . HIS A 1 102 ? 0.614 -7.352 -6.710 1.00 80.25 102 HIS A N 1
ATOM 809 C CA . HIS A 1 102 ? -0.348 -6.268 -6.560 1.00 80.25 102 HIS A CA 1
ATOM 810 C C . HIS A 1 102 ? -1.216 -6.507 -5.323 1.00 80.25 102 HIS A C 1
ATOM 812 O O . HIS A 1 102 ? -1.642 -7.630 -5.042 1.00 80.25 102 HIS A O 1
ATOM 818 N N . SER A 1 103 ? -1.443 -5.450 -4.557 1.00 85.38 103 SER A N 1
ATOM 819 C CA . SER A 1 103 ? -2.230 -5.501 -3.323 1.00 85.38 103 SER A CA 1
ATOM 820 C C . SER A 1 103 ? -3.116 -4.273 -3.131 1.00 85.38 103 SER A C 1
ATOM 822 O O . SER A 1 103 ? -3.848 -4.189 -2.142 1.00 85.38 103 SER A O 1
ATOM 824 N N . MET A 1 104 ? -3.092 -3.338 -4.081 1.00 87.19 104 MET A N 1
ATOM 825 C CA . MET A 1 104 ? -3.879 -2.118 -4.065 1.00 87.19 104 MET A CA 1
ATOM 826 C C . MET A 1 104 ? -4.307 -1.744 -5.482 1.00 87.19 104 MET A C 1
ATOM 828 O O . MET A 1 104 ? -3.527 -1.838 -6.417 1.00 87.19 104 MET A O 1
ATOM 832 N N . VAL A 1 105 ? -5.546 -1.276 -5.608 1.00 86.62 105 VAL A N 1
ATOM 833 C CA . VAL A 1 105 ? -6.032 -0.522 -6.767 1.00 86.62 105 VAL A CA 1
ATOM 834 C C . VAL A 1 105 ? -6.726 0.700 -6.203 1.00 86.62 105 VAL A C 1
ATOM 836 O O . VAL A 1 105 ? -7.658 0.566 -5.405 1.00 86.62 105 VAL A O 1
ATOM 839 N N . CYS A 1 106 ? -6.262 1.885 -6.577 1.00 85.69 106 CYS A N 1
ATOM 840 C CA . CYS A 1 106 ? -6.915 3.125 -6.198 1.00 85.69 106 CYS A CA 1
ATOM 841 C C . CYS A 1 106 ? -6.682 4.217 -7.234 1.00 85.69 106 CYS A C 1
ATOM 843 O O . CYS A 1 106 ? -5.653 4.259 -7.902 1.00 85.69 106 CYS A O 1
ATOM 845 N N . GLU A 1 107 ? -7.613 5.157 -7.284 1.00 87.12 107 GLU A N 1
ATOM 846 C CA . GLU A 1 107 ? -7.379 6.460 -7.886 1.00 87.12 107 GLU A CA 1
ATOM 847 C C . GLU A 1 107 ? -6.895 7.401 -6.785 1.00 87.12 107 GLU A C 1
ATOM 849 O O . GLU A 1 107 ? -7.482 7.457 -5.699 1.00 87.12 107 GLU A O 1
ATOM 854 N N . ALA A 1 108 ? -5.817 8.134 -7.047 1.00 87.00 108 ALA A N 1
ATOM 855 C CA . ALA A 1 108 ? -5.280 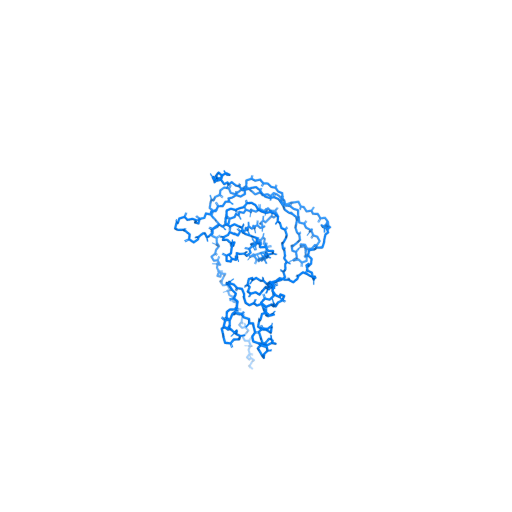9.093 -6.098 1.00 87.00 108 ALA A CA 1
ATOM 856 C C . ALA A 1 108 ? -4.937 10.399 -6.802 1.00 87.00 108 ALA A C 1
ATOM 858 O O . ALA A 1 108 ? -4.385 10.420 -7.899 1.00 87.00 108 ALA A O 1
ATOM 859 N N . TRP A 1 109 ? -5.246 11.498 -6.125 1.00 85.56 109 TRP A N 1
ATOM 860 C CA . TRP A 1 109 ? -4.808 12.824 -6.517 1.00 85.56 109 TRP A CA 1
ATOM 861 C C . TRP A 1 109 ? -3.916 13.365 -5.408 1.00 85.56 109 TRP A C 1
ATOM 863 O O . TRP A 1 109 ? -4.390 13.840 -4.376 1.00 85.56 109 TRP A O 1
ATOM 873 N N . CYS A 1 110 ? -2.613 13.195 -5.597 1.00 84.25 110 CYS A N 1
ATOM 874 C CA . CYS A 1 110 ? -1.593 13.587 -4.642 1.00 84.25 110 CYS A CA 1
ATOM 875 C C . CYS A 1 110 ? -0.404 14.198 -5.389 1.00 84.25 110 CYS A C 1
ATOM 877 O O . CYS A 1 110 ? -0.090 13.790 -6.507 1.00 84.25 110 CYS A O 1
ATOM 879 N N . TYR A 1 111 ? 0.236 15.193 -4.775 1.00 83.44 111 TYR A N 1
ATOM 880 C CA . TYR A 1 111 ? 1.452 15.792 -5.313 1.00 83.44 111 TYR A CA 1
ATOM 881 C C . TYR A 1 111 ? 2.550 14.727 -5.440 1.00 83.44 111 TYR A C 1
ATOM 883 O O . TYR A 1 111 ? 2.710 13.905 -4.537 1.00 83.44 111 TYR A O 1
ATOM 891 N N . GLU A 1 112 ? 3.258 14.726 -6.574 1.00 84.50 112 GLU A N 1
ATOM 892 C CA . GLU A 1 112 ? 4.301 13.740 -6.908 1.00 84.50 112 GLU A CA 1
ATOM 893 C C . GLU A 1 112 ? 3.841 12.271 -6.745 1.00 84.50 112 GLU A C 1
ATOM 895 O O . GLU A 1 112 ? 4.583 11.411 -6.261 1.00 84.50 112 GLU A O 1
ATOM 900 N N . TYR A 1 113 ? 2.592 11.976 -7.131 1.00 86.44 113 TYR A N 1
ATOM 901 C CA . TYR A 1 113 ? 2.064 10.614 -7.244 1.00 86.44 113 TYR A CA 1
ATOM 902 C C . TYR A 1 113 ? 1.857 10.235 -8.711 1.00 86.44 113 TYR A C 1
ATOM 904 O O . TYR A 1 113 ? 0.968 10.780 -9.366 1.00 86.44 113 TYR A O 1
ATOM 912 N N . ALA A 1 114 ? 2.640 9.278 -9.210 1.00 82.81 114 ALA A N 1
ATOM 913 C CA . ALA A 1 114 ? 2.475 8.725 -10.556 1.00 82.81 114 ALA A CA 1
ATOM 914 C C . ALA A 1 114 ? 1.754 7.366 -10.574 1.00 82.81 114 ALA A C 1
ATOM 916 O O . ALA A 1 114 ? 1.360 6.907 -11.643 1.00 82.81 114 ALA A O 1
ATOM 917 N N . GLY A 1 115 ? 1.550 6.737 -9.413 1.00 83.31 115 GLY A N 1
ATOM 918 C CA . GLY A 1 115 ? 0.853 5.455 -9.293 1.00 83.31 115 GLY A CA 1
ATOM 919 C C . GLY A 1 115 ? 1.710 4.364 -8.659 1.00 83.31 115 GLY A C 1
ATOM 920 O O . GLY A 1 115 ? 2.910 4.263 -8.905 1.00 83.31 115 GLY A O 1
ATOM 921 N N . THR A 1 116 ? 1.074 3.527 -7.840 1.00 85.31 116 THR A N 1
ATOM 922 C CA . THR A 1 116 ? 1.648 2.294 -7.285 1.00 85.31 116 THR A CA 1
ATOM 923 C C . THR A 1 116 ? 0.520 1.322 -6.957 1.00 85.31 116 THR A C 1
ATOM 925 O O . THR A 1 116 ? -0.492 1.722 -6.380 1.00 85.31 116 THR A O 1
ATOM 928 N N . ASP A 1 117 ? 0.711 0.046 -7.273 1.00 84.88 117 ASP A N 1
ATOM 929 C CA . ASP A 1 117 ? -0.262 -1.022 -6.992 1.00 84.88 117 ASP A CA 1
ATOM 930 C C . ASP A 1 117 ? 0.115 -1.830 -5.740 1.00 84.88 117 ASP A C 1
ATOM 932 O O . ASP A 1 117 ? -0.482 -2.863 -5.418 1.00 84.88 117 ASP A O 1
ATOM 936 N N . TYR A 1 118 ? 1.153 -1.379 -5.033 1.00 85.06 118 TYR A N 1
ATOM 937 C CA . TYR A 1 118 ? 1.774 -2.120 -3.949 1.00 85.06 118 TYR A CA 1
ATOM 938 C C . TYR A 1 118 ? 1.522 -1.438 -2.616 1.00 85.06 118 TYR A C 1
ATOM 940 O O . TYR A 1 118 ? 1.923 -0.298 -2.378 1.00 85.06 118 TYR A O 1
ATOM 948 N N . LEU A 1 119 ? 0.913 -2.192 -1.713 1.00 88.69 119 LEU A N 1
ATOM 949 C CA . LEU A 1 119 ? 0.698 -1.845 -0.320 1.00 88.69 119 LEU A CA 1
ATOM 950 C C . LEU A 1 119 ? 1.186 -2.986 0.573 1.00 88.69 119 LEU A C 1
ATOM 952 O O . LEU A 1 119 ? 0.790 -4.145 0.427 1.00 88.69 119 LEU A O 1
ATOM 956 N N . ILE A 1 120 ? 2.056 -2.645 1.517 1.00 89.62 120 ILE A N 1
ATOM 957 C CA . ILE A 1 120 ? 2.582 -3.560 2.527 1.00 89.62 120 ILE A CA 1
ATOM 958 C C . ILE A 1 120 ? 1.777 -3.371 3.802 1.00 89.62 120 ILE A C 1
ATOM 960 O O . ILE A 1 120 ? 1.548 -2.241 4.215 1.00 89.62 120 ILE A O 1
ATOM 964 N N . ALA A 1 121 ? 1.391 -4.469 4.451 1.00 92.56 121 ALA A N 1
ATOM 965 C CA . ALA A 1 121 ? 0.795 -4.460 5.782 1.00 92.56 121 ALA A CA 1
ATOM 966 C C . ALA A 1 121 ? 1.724 -5.167 6.774 1.00 92.56 121 ALA A C 1
ATOM 968 O O . ALA A 1 121 ? 2.042 -6.347 6.621 1.00 92.56 121 ALA A O 1
ATOM 969 N N . LYS A 1 122 ? 2.138 -4.457 7.822 1.00 93.62 122 LYS A N 1
ATOM 970 C CA . LYS A 1 122 ? 3.002 -4.964 8.884 1.00 93.62 122 LYS A CA 1
ATOM 971 C C . LYS A 1 122 ? 2.284 -4.884 10.222 1.00 93.62 122 LYS A C 1
ATOM 973 O O . LYS A 1 122 ? 1.932 -3.807 10.701 1.00 93.62 122 LYS A O 1
ATOM 978 N N . ARG A 1 123 ? 2.109 -6.034 10.872 1.00 93.06 123 ARG A N 1
ATOM 979 C CA . ARG A 1 123 ? 1.664 -6.068 12.266 1.00 93.06 123 ARG A CA 1
ATOM 980 C C . ARG A 1 123 ? 2.775 -5.509 13.152 1.00 93.06 123 ARG A C 1
ATOM 982 O O . ARG A 1 123 ? 3.886 -6.031 13.144 1.00 93.06 123 ARG A O 1
ATOM 989 N N . ILE A 1 124 ? 2.469 -4.456 13.902 1.00 93.50 124 ILE A N 1
ATOM 990 C CA . ILE A 1 124 ? 3.421 -3.816 14.816 1.00 93.50 124 ILE A CA 1
ATOM 991 C C . ILE A 1 124 ? 3.310 -4.451 16.204 1.00 93.50 124 ILE A C 1
ATOM 993 O O . ILE A 1 124 ? 4.321 -4.771 16.822 1.00 93.50 124 ILE A O 1
ATOM 997 N N . ASN A 1 125 ? 2.086 -4.685 16.681 1.00 90.75 125 ASN A N 1
ATOM 998 C CA . ASN A 1 125 ? 1.814 -5.456 17.893 1.00 90.75 125 ASN A CA 1
ATOM 999 C C . ASN A 1 125 ? 0.427 -6.130 17.814 1.00 90.75 125 ASN A C 1
ATOM 1001 O O . ASN A 1 125 ? -0.169 -6.225 16.738 1.00 90.75 125 ASN A O 1
ATOM 1005 N N . LYS A 1 126 ? -0.084 -6.653 18.938 1.00 87.88 126 LYS A N 1
ATOM 1006 C CA . LYS A 1 126 ? -1.385 -7.345 18.965 1.00 87.88 126 LYS A CA 1
ATOM 1007 C C . LYS A 1 126 ? -2.552 -6.467 18.496 1.00 87.88 126 LYS A C 1
ATOM 1009 O O . LYS A 1 126 ? -3.449 -6.973 17.826 1.00 87.88 126 LYS A O 1
ATOM 1014 N N . ASP A 1 127 ? -2.486 -5.168 18.770 1.00 88.50 127 ASP A N 1
ATOM 1015 C CA . ASP A 1 127 ? -3.586 -4.226 18.576 1.00 88.50 127 ASP A CA 1
ATOM 1016 C C . ASP A 1 127 ? -3.332 -3.228 17.437 1.00 88.50 127 ASP A C 1
ATOM 1018 O O . ASP A 1 127 ? -4.231 -2.450 17.110 1.00 88.50 127 ASP A O 1
ATOM 1022 N N . SER A 1 128 ? -2.131 -3.233 16.840 1.00 93.38 128 SER A N 1
ATOM 1023 C CA . SER A 1 128 ? -1.765 -2.299 15.778 1.00 93.38 128 SER A CA 1
ATOM 1024 C C . SER A 1 128 ? -1.174 -2.946 14.528 1.00 93.38 128 SER A C 1
ATOM 1026 O O . SER A 1 128 ? -0.319 -3.841 14.573 1.00 93.38 128 SER A O 1
ATOM 1028 N N . ILE A 1 129 ? -1.623 -2.441 13.382 1.00 95.88 129 ILE A N 1
ATOM 1029 C CA . ILE A 1 129 ? -1.122 -2.790 12.055 1.00 95.88 129 ILE A CA 1
ATOM 1030 C C . ILE A 1 129 ? -0.815 -1.489 11.324 1.00 95.88 129 ILE A C 1
ATOM 1032 O O . ILE A 1 129 ? -1.643 -0.582 11.305 1.00 95.88 129 ILE A O 1
ATOM 1036 N N . HIS A 1 130 ? 0.369 -1.406 10.732 1.00 96.31 130 HIS A N 1
ATOM 1037 C CA . HIS A 1 130 ? 0.762 -0.308 9.863 1.00 96.31 130 HIS A CA 1
ATOM 1038 C C . HIS A 1 130 ? 0.775 -0.806 8.427 1.00 96.31 130 HIS A C 1
ATOM 1040 O O . HIS A 1 130 ? 1.442 -1.790 8.109 1.00 96.31 130 HIS A O 1
ATOM 1046 N N . CYS A 1 131 ? 0.021 -0.133 7.576 1.00 95.38 131 CYS A N 1
ATOM 1047 C CA . CYS A 1 131 ? 0.008 -0.355 6.151 1.00 95.38 131 CYS A CA 1
ATOM 1048 C C . CYS A 1 131 ? 0.612 0.853 5.442 1.00 95.38 131 CYS A C 1
ATOM 1050 O O . CYS A 1 131 ? 0.352 1.989 5.840 1.00 95.38 131 CYS A O 1
ATOM 1052 N N . TYR A 1 132 ? 1.378 0.625 4.384 1.00 94.25 132 TYR A N 1
ATOM 1053 C CA . TYR A 1 132 ? 1.907 1.709 3.570 1.00 94.25 132 TYR A CA 1
ATOM 1054 C C . TYR A 1 132 ? 2.034 1.315 2.102 1.00 94.25 132 TYR A C 1
ATOM 1056 O O . TYR A 1 132 ? 2.384 0.174 1.794 1.00 94.25 132 TYR A O 1
ATOM 1064 N N . SER A 1 133 ? 1.754 2.254 1.198 1.00 92.56 133 SER A N 1
ATOM 1065 C CA . SER A 1 133 ? 2.037 2.071 -0.223 1.00 92.56 133 SER A CA 1
ATOM 1066 C C . SER A 1 133 ? 3.526 2.260 -0.504 1.00 92.56 133 SER A C 1
ATOM 1068 O O . SER A 1 133 ? 4.184 3.087 0.137 1.00 92.56 133 SER A O 1
ATOM 1070 N N . LEU A 1 134 ? 4.064 1.496 -1.453 1.00 87.75 134 LEU A N 1
ATOM 1071 C CA . LEU A 1 134 ? 5.451 1.654 -1.883 1.00 87.75 134 LEU A CA 1
ATOM 1072 C C . LEU A 1 134 ? 5.603 2.883 -2.776 1.00 87.75 134 LEU A C 1
ATOM 1074 O O . LEU A 1 134 ? 4.816 3.078 -3.700 1.00 87.75 134 LEU A O 1
ATOM 1078 N N . CYS A 1 135 ? 6.633 3.677 -2.496 1.00 84.31 135 CYS A N 1
ATOM 1079 C CA . CYS A 1 135 ? 7.128 4.699 -3.409 1.00 84.31 135 CYS A CA 1
ATOM 1080 C C . CYS A 1 135 ? 7.920 4.052 -4.550 1.00 84.31 135 CYS A C 1
ATOM 1082 O O . CYS A 1 135 ? 8.384 2.916 -4.428 1.00 84.31 135 CYS A O 1
ATOM 1084 N N . ASN A 1 136 ? 8.078 4.800 -5.633 1.00 76.00 136 ASN A N 1
ATOM 1085 C CA . ASN A 1 136 ? 8.812 4.402 -6.827 1.00 76.00 136 ASN A CA 1
ATOM 1086 C C . ASN A 1 136 ? 9.470 5.665 -7.445 1.00 76.00 136 ASN A C 1
ATOM 1088 O O . ASN A 1 136 ? 9.278 6.760 -6.908 1.00 76.00 136 ASN A O 1
ATOM 1092 N N . ILE A 1 137 ? 10.283 5.565 -8.497 1.00 73.50 137 ILE A N 1
ATOM 1093 C CA . ILE A 1 137 ? 11.045 6.681 -9.083 1.00 73.50 137 ILE A CA 1
ATOM 1094 C C . ILE A 1 137 ? 10.142 7.840 -9.518 1.00 73.50 137 ILE A C 1
ATOM 1096 O O . ILE A 1 137 ? 10.563 8.998 -9.484 1.00 73.50 137 ILE A O 1
ATOM 1100 N N . ALA A 1 138 ? 8.886 7.546 -9.861 1.00 74.44 138 ALA A N 1
ATOM 1101 C CA . ALA A 1 138 ? 7.882 8.528 -10.260 1.00 74.44 138 ALA A CA 1
ATOM 1102 C C . ALA A 1 138 ? 6.860 8.868 -9.149 1.00 74.44 138 ALA A C 1
ATOM 1104 O O . ALA A 1 138 ? 6.077 9.805 -9.292 1.00 74.44 138 ALA A O 1
ATOM 1105 N N . THR A 1 139 ? 6.865 8.143 -8.029 1.00 81.62 139 THR A N 1
ATOM 1106 C CA . THR A 1 139 ? 5.918 8.273 -6.914 1.00 81.62 139 THR A CA 1
ATOM 1107 C C . THR A 1 139 ? 6.675 8.511 -5.620 1.00 81.62 139 THR A C 1
ATOM 1109 O O . THR A 1 139 ? 7.160 7.584 -4.974 1.00 81.62 139 THR A O 1
ATOM 1112 N N . HIS A 1 140 ? 6.732 9.774 -5.210 1.00 87.94 140 HIS A N 1
ATOM 1113 C CA . HIS A 1 140 ? 7.524 10.239 -4.067 1.00 87.94 140 HIS A CA 1
ATOM 1114 C C . HIS A 1 140 ? 6.681 10.331 -2.797 1.00 87.94 140 HIS A C 1
ATOM 1116 O O . HIS A 1 140 ? 7.168 10.720 -1.735 1.00 87.94 140 HIS A O 1
ATOM 1122 N N . CYS A 1 141 ? 5.410 9.943 -2.879 1.00 90.56 141 CYS A N 1
ATOM 1123 C CA . CYS A 1 141 ? 4.492 9.932 -1.758 1.00 90.56 141 CYS A CA 1
ATOM 1124 C C . CYS A 1 141 ? 3.923 8.538 -1.467 1.00 90.56 141 CYS A C 1
ATOM 1126 O O . CYS A 1 141 ? 3.701 7.712 -2.349 1.00 90.56 141 CYS A O 1
ATOM 1128 N N . SER A 1 142 ? 3.677 8.286 -0.186 1.00 93.56 142 SER A N 1
ATOM 1129 C CA . SER A 1 142 ? 3.198 7.012 0.335 1.00 93.56 142 SER A CA 1
ATOM 1130 C C . SER A 1 142 ? 1.916 7.220 1.132 1.00 93.56 142 SER A C 1
ATOM 1132 O O . SER A 1 142 ? 1.890 7.987 2.102 1.00 93.56 142 SER A O 1
ATOM 1134 N N . LEU A 1 143 ? 0.857 6.498 0.761 1.00 95.06 143 LEU A N 1
ATOM 1135 C CA . LEU A 1 143 ? -0.327 6.336 1.593 1.00 95.06 143 LEU A CA 1
ATOM 1136 C C . LEU A 1 143 ? 0.047 5.491 2.802 1.00 95.06 143 LEU A C 1
ATOM 1138 O O . LEU A 1 143 ? 0.458 4.351 2.645 1.00 95.06 143 LEU A O 1
ATOM 1142 N N . ASN A 1 144 ? -0.129 6.035 3.999 1.00 96.06 144 ASN A N 1
ATOM 1143 C CA . ASN A 1 144 ? 0.097 5.357 5.265 1.00 96.06 144 ASN A CA 1
ATOM 1144 C C . ASN A 1 144 ? -1.241 5.197 5.990 1.00 96.06 144 ASN A C 1
ATOM 1146 O O . ASN A 1 144 ? -2.018 6.145 6.100 1.00 96.06 144 ASN A O 1
ATOM 1150 N N . ILE A 1 145 ? -1.512 3.988 6.476 1.00 96.56 145 ILE A N 1
ATOM 1151 C CA . ILE A 1 145 ? -2.719 3.641 7.222 1.00 96.56 145 ILE A CA 1
ATOM 1152 C C . ILE A 1 145 ? -2.304 2.904 8.487 1.00 96.56 145 ILE A C 1
ATOM 1154 O O . ILE A 1 145 ? -1.683 1.847 8.432 1.00 96.56 145 ILE A O 1
ATOM 1158 N N . GLU A 1 146 ? -2.705 3.416 9.637 1.00 95.75 146 GLU A N 1
ATOM 1159 C CA . GLU A 1 146 ? -2.525 2.744 10.916 1.00 95.75 146 GLU A CA 1
ATOM 1160 C C . GLU A 1 146 ? -3.878 2.267 11.428 1.00 95.75 146 GLU A C 1
ATOM 1162 O O . GLU A 1 146 ? -4.798 3.055 11.647 1.00 95.75 146 GLU A O 1
ATOM 1167 N N . ILE A 1 147 ? -4.006 0.958 11.622 1.00 95.75 147 ILE A N 1
ATOM 1168 C CA . ILE A 1 147 ? -5.180 0.336 12.226 1.00 95.75 147 ILE A CA 1
ATOM 1169 C C . ILE A 1 147 ? -4.846 0.079 13.687 1.00 95.75 147 ILE A C 1
ATOM 1171 O O . ILE A 1 147 ? -4.003 -0.769 13.973 1.00 95.75 147 ILE A O 1
ATOM 1175 N N . ILE A 1 148 ? -5.497 0.795 14.602 1.00 94.31 148 ILE A N 1
ATOM 1176 C CA . ILE A 1 148 ? -5.265 0.696 16.047 1.00 94.31 148 ILE A CA 1
ATOM 1177 C C . ILE A 1 148 ? -6.617 0.591 16.745 1.00 94.31 148 ILE A C 1
ATOM 1179 O O . ILE A 1 148 ? -7.449 1.487 16.619 1.00 94.31 148 ILE A O 1
ATOM 1183 N N . ASN A 1 149 ? -6.850 -0.493 17.490 1.00 88.75 149 ASN A N 1
ATOM 1184 C CA . ASN A 1 149 ? -8.078 -0.687 18.281 1.00 88.75 149 ASN A CA 1
ATOM 1185 C C . ASN A 1 149 ? -9.388 -0.445 17.490 1.00 88.75 149 ASN A C 1
ATOM 1187 O O . ASN A 1 149 ? -10.345 0.127 18.009 1.00 88.75 149 ASN A O 1
ATOM 1191 N N . GLY A 1 150 ? -9.438 -0.855 16.216 1.00 87.44 150 GLY A N 1
ATOM 1192 C CA . GLY A 1 150 ? -10.621 -0.685 15.356 1.00 87.44 150 GLY A CA 1
ATOM 1193 C C . GLY A 1 150 ? -10.811 0.723 14.773 1.00 87.44 150 GLY A C 1
ATOM 1194 O O . GLY A 1 150 ? -11.847 1.005 14.166 1.00 87.44 150 GLY A O 1
ATOM 1195 N N . LEU A 1 151 ? -9.822 1.601 14.928 1.00 94.31 151 LEU A N 1
ATOM 1196 C CA . LEU A 1 151 ? -9.752 2.908 14.283 1.00 94.31 151 LEU A CA 1
ATOM 1197 C C . LEU A 1 151 ? -8.680 2.898 13.197 1.00 94.31 151 LEU A C 1
ATOM 1199 O O . LEU A 1 151 ? -7.661 2.225 13.332 1.00 94.31 151 LEU A O 1
ATOM 1203 N N . CYS A 1 152 ? -8.923 3.657 12.136 1.00 95.69 152 CYS A N 1
ATOM 1204 C CA . CYS A 1 152 ? -7.999 3.876 11.034 1.00 95.69 152 CYS A CA 1
ATOM 1205 C C . CYS A 1 152 ? -7.464 5.312 11.095 1.00 95.69 152 CYS A C 1
ATOM 1207 O O . CYS A 1 152 ? -8.242 6.265 11.047 1.00 95.69 152 CYS A O 1
ATOM 1209 N N . TYR A 1 153 ? -6.147 5.469 11.142 1.00 95.75 153 TYR A N 1
ATOM 1210 C CA . TYR A 1 153 ? -5.453 6.747 11.025 1.00 95.75 153 TYR A CA 1
ATOM 1211 C C . TYR A 1 153 ? -4.730 6.756 9.684 1.00 95.75 153 TYR A C 1
ATOM 1213 O O . TYR A 1 153 ? -3.762 6.027 9.496 1.00 95.75 153 TYR A O 1
ATOM 1221 N N . ALA A 1 154 ? -5.242 7.533 8.732 1.00 95.94 154 ALA A N 1
ATOM 1222 C CA . ALA A 1 154 ? -4.667 7.625 7.397 1.00 95.94 154 ALA A CA 1
ATOM 1223 C C . ALA A 1 154 ? -3.924 8.951 7.217 1.00 95.94 154 ALA A C 1
ATOM 1225 O O . ALA A 1 154 ? -4.361 9.998 7.704 1.00 95.94 154 ALA A O 1
ATOM 1226 N N . PHE A 1 155 ? -2.813 8.916 6.496 1.00 94.88 155 PHE A N 1
ATOM 1227 C CA . PHE A 1 155 ? -2.041 10.097 6.136 1.00 94.88 155 PHE A CA 1
ATOM 1228 C C . PHE A 1 155 ? -1.158 9.806 4.924 1.00 94.88 155 PHE A C 1
ATOM 1230 O O . PHE A 1 155 ? -0.821 8.656 4.652 1.00 94.88 155 PHE A O 1
ATOM 1237 N N . ILE A 1 156 ? -0.783 10.846 4.189 1.00 93.75 156 ILE A N 1
ATOM 1238 C CA . ILE A 1 156 ? 0.199 10.739 3.112 1.00 93.75 156 ILE A CA 1
ATOM 1239 C C . ILE A 1 156 ? 1.536 11.263 3.621 1.00 93.75 156 ILE A C 1
ATOM 1241 O O . ILE A 1 156 ? 1.588 12.366 4.163 1.00 93.75 156 ILE A O 1
ATOM 1245 N N . LYS A 1 157 ? 2.610 10.503 3.412 1.00 93.38 157 LYS A N 1
ATOM 1246 C CA . L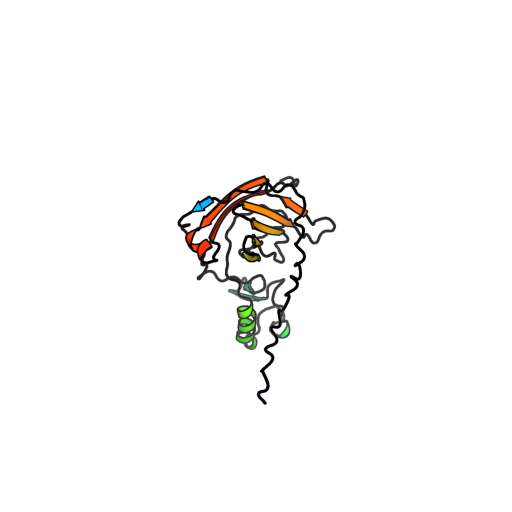YS A 1 157 ? 3.986 10.989 3.560 1.00 93.38 157 LYS A CA 1
ATOM 1247 C C . LYS A 1 157 ? 4.533 11.329 2.184 1.00 93.38 157 LYS A C 1
ATOM 1249 O O . LYS A 1 157 ? 4.628 10.430 1.359 1.00 93.38 157 LYS A O 1
ATOM 1254 N N . LEU A 1 158 ? 4.903 12.580 1.952 1.00 91.06 158 LEU A N 1
ATOM 1255 C CA . LEU A 1 158 ? 5.630 13.030 0.770 1.00 91.06 158 LEU A CA 1
ATOM 1256 C C . LEU A 1 158 ? 7.116 13.147 1.111 1.00 91.06 158 LEU A C 1
ATOM 1258 O O . LEU A 1 158 ? 7.485 13.814 2.079 1.00 91.06 158 LEU A O 1
ATOM 1262 N N . ASN A 1 159 ? 7.958 12.519 0.300 1.00 88.00 159 ASN A N 1
ATOM 1263 C CA . ASN A 1 159 ? 9.408 12.587 0.382 1.00 88.00 159 ASN A CA 1
ATOM 1264 C C . ASN A 1 159 ? 9.980 13.123 -0.937 1.00 88.00 159 ASN A C 1
ATOM 1266 O O . ASN A 1 159 ? 10.636 12.386 -1.668 1.00 88.00 159 ASN A O 1
ATOM 1270 N N . SER A 1 160 ? 9.690 14.390 -1.243 1.00 82.44 160 SER A N 1
ATOM 1271 C CA . SER A 1 160 ? 10.192 15.044 -2.456 1.00 82.44 160 SER A CA 1
ATOM 1272 C C . SER A 1 160 ? 11.716 15.181 -2.428 1.00 82.44 160 SER A C 1
ATOM 1274 O O . SER A 1 160 ? 12.317 15.418 -1.375 1.00 82.44 160 SER A O 1
ATOM 1276 N N . LEU A 1 161 ? 12.337 15.082 -3.605 1.00 80.06 161 LEU A N 1
ATOM 1277 C CA . LEU A 1 161 ? 13.765 15.352 -3.807 1.00 80.06 161 LEU A CA 1
ATOM 1278 C C . LEU A 1 161 ? 14.105 16.850 -3.727 1.00 80.06 161 LEU A C 1
ATOM 1280 O O . LEU A 1 161 ? 15.277 17.214 -3.610 1.00 80.06 161 LEU A O 1
ATOM 1284 N N . VAL A 1 162 ? 13.104 17.732 -3.794 1.00 82.88 162 VAL A N 1
ATOM 1285 C CA . VAL A 1 162 ? 13.302 19.179 -3.672 1.00 82.88 162 VAL A CA 1
ATOM 1286 C C . VAL A 1 162 ? 13.481 19.557 -2.200 1.00 82.88 162 VAL A C 1
ATOM 1288 O O . VAL A 1 162 ? 12.742 19.109 -1.323 1.00 82.88 162 VAL A O 1
ATOM 1291 N N . SER A 1 163 ? 14.457 20.424 -1.913 1.00 74.00 163 SER A N 1
ATOM 1292 C CA . SER A 1 163 ? 14.703 20.926 -0.555 1.00 74.00 163 SER A CA 1
ATOM 1293 C C . SER A 1 163 ? 13.449 21.582 0.034 1.00 74.00 163 SER A C 1
ATOM 1295 O O . SER A 1 163 ? 12.870 22.486 -0.567 1.00 74.00 163 SER A O 1
ATOM 1297 N N . GLY A 1 164 ? 13.028 21.120 1.216 1.00 74.06 164 GLY A N 1
ATOM 1298 C CA . GLY A 1 164 ? 11.800 21.580 1.875 1.00 74.06 164 GLY A CA 1
ATOM 1299 C C . GLY A 1 164 ? 10.500 21.012 1.291 1.00 74.06 164 GLY A C 1
ATOM 1300 O O . GLY A 1 164 ? 9.430 21.405 1.744 1.00 74.06 164 GLY A O 1
ATOM 1301 N N . GLY A 1 165 ? 10.576 20.095 0.321 1.00 78.25 165 GLY A N 1
ATOM 1302 C CA . GLY A 1 165 ? 9.419 19.479 -0.331 1.00 78.25 165 GLY A CA 1
ATOM 1303 C C . GLY A 1 165 ? 8.834 18.268 0.402 1.00 78.25 165 GLY A C 1
ATOM 1304 O O . GLY A 1 165 ? 7.823 17.728 -0.031 1.00 78.25 165 GLY A O 1
ATOM 1305 N N . SER A 1 166 ? 9.436 17.807 1.504 1.00 87.12 166 SER A N 1
ATOM 1306 C CA . SER A 1 166 ? 8.848 16.731 2.310 1.00 87.12 166 SER A CA 1
ATOM 1307 C C . SER A 1 166 ? 7.674 17.254 3.140 1.00 87.12 166 SER A C 1
ATOM 1309 O O . SER A 1 166 ? 7.792 18.263 3.836 1.00 87.12 166 SER A O 1
ATOM 1311 N N . ALA A 1 167 ? 6.551 16.540 3.117 1.00 89.38 167 ALA A N 1
ATOM 1312 C CA . ALA A 1 167 ? 5.334 16.942 3.813 1.00 89.38 167 ALA A CA 1
ATOM 1313 C C . ALA A 1 167 ? 4.560 15.736 4.353 1.00 89.38 167 ALA A C 1
ATOM 1315 O O . ALA A 1 167 ? 4.723 14.604 3.897 1.00 89.38 167 ALA A O 1
ATOM 1316 N N . GLU A 1 168 ? 3.684 15.990 5.323 1.00 91.50 168 GLU A N 1
ATOM 1317 C CA . GLU A 1 168 ? 2.706 15.014 5.787 1.00 91.50 168 GLU A CA 1
ATOM 1318 C C . GLU A 1 168 ? 1.297 15.593 5.670 1.00 91.50 168 GLU A C 1
ATOM 1320 O O . GLU A 1 168 ? 0.989 16.641 6.244 1.00 91.50 168 GLU A O 1
ATOM 1325 N N . TYR A 1 169 ? 0.427 14.884 4.957 1.00 91.56 169 TYR A N 1
ATOM 1326 C CA . TYR A 1 169 ? -0.961 15.277 4.752 1.00 91.56 169 TYR A CA 1
ATOM 1327 C C . TYR A 1 169 ? -1.867 14.375 5.585 1.00 91.56 169 TYR A C 1
ATOM 1329 O O . TYR A 1 169 ? -2.067 13.201 5.273 1.00 91.56 169 TYR A O 1
ATOM 1337 N N . SER A 1 170 ? -2.420 14.911 6.671 1.00 93.00 170 SER A N 1
ATOM 1338 C CA . SER A 1 170 ? -3.323 14.160 7.548 1.00 93.00 170 SER A CA 1
ATOM 1339 C C . SER A 1 170 ? -4.708 13.975 6.919 1.00 93.00 170 SER A C 1
ATOM 1341 O O . SER A 1 170 ? -5.269 14.912 6.339 1.00 93.00 170 SER A O 1
ATOM 1343 N N . CYS A 1 171 ? -5.296 12.788 7.091 1.00 94.25 171 CYS A N 1
ATOM 1344 C CA . CYS A 1 171 ? -6.687 12.535 6.722 1.00 94.25 171 CYS A CA 1
ATOM 1345 C C . CYS A 1 171 ? -7.635 13.389 7.576 1.00 94.25 171 CYS A C 1
ATOM 1347 O O . CYS A 1 171 ? -7.506 13.460 8.803 1.00 94.25 171 CYS A O 1
ATOM 1349 N N . ILE A 1 172 ? -8.605 14.020 6.914 1.00 94.19 172 ILE A N 1
ATOM 1350 C CA . ILE A 1 172 ? -9.644 14.850 7.540 1.00 94.19 172 ILE A CA 1
ATOM 1351 C C . ILE A 1 172 ? -11.025 14.200 7.500 1.00 94.19 172 ILE A C 1
ATOM 1353 O O . ILE A 1 172 ? -11.865 14.498 8.346 1.00 94.19 172 ILE A O 1
ATOM 1357 N N . SER A 1 173 ? -11.275 13.312 6.542 1.00 94.88 173 SER A N 1
ATOM 1358 C CA . SER A 1 173 ? -12.528 12.571 6.435 1.00 94.88 173 SER A CA 1
ATOM 1359 C C . SER A 1 173 ? -12.364 11.366 5.516 1.00 94.88 173 SER A C 1
ATOM 1361 O O . SER A 1 173 ? -11.423 11.280 4.730 1.00 94.88 173 SER A O 1
ATOM 1363 N N . GLY A 1 174 ? -13.293 10.418 5.598 1.00 95.38 174 GLY A N 1
ATOM 1364 C CA . GLY A 1 174 ? -13.256 9.246 4.743 1.00 95.38 174 GLY A CA 1
ATOM 1365 C C . GLY A 1 174 ? -14.071 8.085 5.278 1.00 95.38 174 GLY A C 1
ATOM 1366 O O . GLY A 1 174 ? -14.886 8.221 6.193 1.00 95.38 174 GLY A O 1
ATOM 1367 N N . SER A 1 175 ? -13.831 6.920 4.695 1.00 96.69 175 SER A N 1
ATOM 1368 C CA . SER A 1 175 ? -14.429 5.660 5.096 1.00 96.69 175 SER A CA 1
ATOM 1369 C C . SER A 1 175 ? -13.454 4.514 4.871 1.00 96.69 175 SER A C 1
ATOM 1371 O O . SER A 1 175 ? -12.652 4.540 3.940 1.00 96.69 175 SER A O 1
ATOM 1373 N N . MET A 1 176 ? -13.550 3.502 5.726 1.00 96.25 176 MET A N 1
ATOM 1374 C CA . MET A 1 176 ? -12.850 2.239 5.562 1.00 96.25 176 MET A CA 1
ATOM 1375 C C . MET A 1 176 ? -13.793 1.103 5.949 1.00 96.25 176 MET A C 1
ATOM 1377 O O . MET A 1 176 ? -14.447 1.154 6.997 1.00 96.25 176 MET A O 1
ATOM 1381 N N . VAL A 1 177 ? -13.860 0.088 5.094 1.00 96.94 177 VAL A N 1
ATOM 1382 C CA . VAL A 1 177 ? -14.582 -1.159 5.335 1.00 96.94 177 VAL A CA 1
ATOM 1383 C C . VAL A 1 177 ? -13.583 -2.303 5.268 1.00 96.94 177 VAL A C 1
ATOM 1385 O O . VAL A 1 177 ? -12.913 -2.436 4.249 1.00 96.94 177 VAL A O 1
ATOM 1388 N N . ILE A 1 178 ? -13.507 -3.130 6.311 1.00 96.00 178 ILE A N 1
ATOM 1389 C CA . ILE A 1 178 ? -12.630 -4.309 6.362 1.00 96.00 178 ILE A CA 1
ATOM 1390 C C . ILE A 1 178 ? -13.466 -5.592 6.375 1.00 96.00 178 ILE A C 1
ATOM 1392 O O . ILE A 1 178 ? -14.488 -5.682 7.062 1.00 96.00 178 ILE A O 1
ATOM 1396 N N . ASP A 1 179 ? -13.004 -6.591 5.623 1.00 96.19 179 ASP A N 1
ATOM 1397 C CA . ASP A 1 179 ? -13.528 -7.955 5.647 1.00 96.19 179 ASP A CA 1
ATOM 1398 C C . ASP A 1 179 ? -13.196 -8.635 6.982 1.00 96.19 179 ASP A C 1
ATOM 1400 O O . ASP A 1 179 ? -12.047 -8.974 7.274 1.00 96.19 179 ASP A O 1
ATOM 1404 N N . GLU A 1 180 ? -14.213 -8.839 7.813 1.00 95.50 180 GLU A N 1
ATOM 1405 C CA . GLU A 1 180 ? -14.056 -9.364 9.165 1.00 95.50 180 GLU A CA 1
ATOM 1406 C C . GLU A 1 180 ? -13.566 -10.822 9.171 1.00 95.50 180 GLU A C 1
ATOM 1408 O O . GLU A 1 180 ? -12.757 -11.211 10.020 1.00 95.50 180 GLU A O 1
ATOM 1413 N N . LYS A 1 181 ? -14.035 -11.645 8.222 1.00 94.50 181 LYS A N 1
ATOM 1414 C CA . LYS A 1 181 ? -13.684 -13.071 8.157 1.00 94.50 181 LYS A CA 1
ATOM 1415 C C . LYS A 1 181 ? -12.221 -13.260 7.783 1.00 94.50 181 LYS A C 1
ATOM 1417 O O . LYS A 1 181 ? -11.552 -14.107 8.375 1.00 94.50 181 LYS A O 1
ATOM 1422 N N . LEU A 1 182 ? -11.725 -12.489 6.818 1.00 93.69 182 LEU A N 1
ATOM 1423 C CA . LEU A 1 182 ? -10.319 -12.515 6.420 1.00 93.69 182 LEU A CA 1
ATOM 1424 C C . LEU A 1 182 ? -9.424 -11.877 7.483 1.00 93.69 182 LEU A C 1
ATOM 1426 O O . LEU A 1 182 ? -8.369 -12.432 7.796 1.00 93.69 182 LEU A O 1
ATOM 1430 N N . PHE A 1 183 ? -9.880 -10.799 8.124 1.00 93.38 183 PHE A N 1
ATOM 1431 C CA . PHE A 1 183 ? -9.113 -10.136 9.176 1.00 93.38 183 PHE A CA 1
ATOM 1432 C C . PHE A 1 183 ? -8.825 -11.064 10.361 1.00 93.38 183 PHE A C 1
ATOM 1434 O O . PHE A 1 183 ? -7.693 -11.119 10.845 1.00 93.38 183 PHE A O 1
ATOM 1441 N N . LYS A 1 184 ? -9.805 -11.882 10.773 1.00 92.00 184 LYS A N 1
ATOM 1442 C CA . LYS A 1 184 ? -9.628 -12.925 11.806 1.00 92.00 184 LYS A CA 1
ATOM 1443 C C . LYS A 1 184 ? -8.594 -13.992 11.429 1.00 92.00 184 LYS A C 1
ATOM 1445 O O . LYS A 1 184 ? -8.040 -14.633 12.315 1.00 92.00 184 LYS A O 1
ATOM 1450 N N . LYS A 1 185 ? -8.313 -14.169 10.136 1.00 92.94 185 LYS A N 1
ATOM 1451 C CA . LYS A 1 185 ? -7.271 -15.065 9.606 1.00 92.94 185 LYS A CA 1
A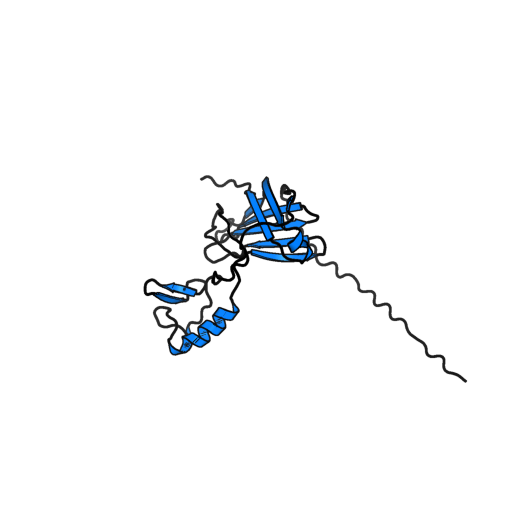TOM 1452 C C . LYS A 1 185 ? -5.925 -14.360 9.393 1.00 92.94 185 LYS A C 1
ATOM 1454 O O . LYS A 1 185 ? -5.003 -14.967 8.862 1.00 92.94 185 LYS A O 1
ATOM 1459 N N . GLY A 1 186 ? -5.809 -13.090 9.783 1.00 90.62 186 GLY A N 1
ATOM 1460 C CA . GLY A 1 186 ? -4.598 -12.289 9.606 1.00 90.62 186 GLY A CA 1
ATOM 1461 C C . GLY A 1 186 ? -4.447 -11.654 8.221 1.00 90.62 186 GLY A C 1
ATOM 1462 O O . GLY A 1 186 ? -3.375 -11.138 7.925 1.00 90.62 186 GLY A O 1
ATOM 1463 N N . ILE A 1 187 ? -5.494 -11.662 7.390 1.00 90.94 187 ILE A N 1
ATOM 1464 C CA . ILE A 1 187 ? -5.486 -11.089 6.038 1.00 90.94 187 ILE A CA 1
ATOM 1465 C C . ILE A 1 187 ? -6.302 -9.795 6.039 1.00 90.94 187 ILE A C 1
ATOM 1467 O O . ILE A 1 187 ? -7.475 -9.799 6.407 1.00 90.94 187 ILE A O 1
ATOM 1471 N N . ILE A 1 188 ? -5.712 -8.687 5.592 1.00 91.88 188 ILE A N 1
ATOM 1472 C CA . ILE A 1 188 ? -6.446 -7.429 5.423 1.00 91.88 188 ILE A CA 1
ATOM 1473 C C . ILE A 1 188 ? -6.977 -7.360 3.997 1.00 91.88 188 ILE A C 1
ATOM 1475 O O . ILE A 1 188 ? -6.213 -7.214 3.050 1.00 91.88 188 ILE A O 1
ATOM 1479 N N . LYS A 1 189 ? -8.301 -7.417 3.865 1.00 93.19 189 LYS A N 1
ATOM 1480 C CA . LYS A 1 189 ? -9.022 -7.044 2.649 1.00 93.19 189 LYS A CA 1
ATOM 1481 C C . LYS A 1 189 ? -9.907 -5.856 2.987 1.00 93.19 189 LYS A C 1
ATOM 1483 O O . LYS A 1 189 ? -10.699 -5.940 3.927 1.00 93.19 189 LYS A O 1
ATOM 1488 N N . SER A 1 190 ? -9.748 -4.755 2.261 1.00 93.81 190 SER A N 1
ATOM 1489 C CA . SER A 1 190 ? -10.394 -3.493 2.607 1.00 93.81 190 SER A CA 1
ATOM 1490 C C . SER A 1 190 ? -10.822 -2.710 1.374 1.00 93.81 190 SER A C 1
ATOM 1492 O O . SER A 1 190 ? -10.130 -2.719 0.364 1.00 93.81 190 SER A O 1
ATOM 1494 N N . ALA A 1 191 ? -11.920 -1.970 1.510 1.00 94.38 191 ALA A N 1
ATOM 1495 C CA . ALA A 1 191 ? -12.272 -0.854 0.637 1.00 94.38 191 ALA A CA 1
ATOM 1496 C C . ALA A 1 191 ? -12.117 0.448 1.429 1.00 94.38 191 ALA A C 1
ATOM 1498 O O . ALA A 1 191 ? -12.477 0.494 2.611 1.00 94.38 191 ALA A O 1
ATOM 1499 N N . PHE A 1 192 ? -11.569 1.491 0.813 1.00 94.62 192 PHE A N 1
ATOM 1500 C CA . PHE A 1 192 ? -11.350 2.769 1.481 1.00 94.62 192 PHE A CA 1
ATOM 1501 C C . PHE A 1 192 ? -11.589 3.955 0.547 1.00 94.62 192 PHE A C 1
ATOM 1503 O O . PHE A 1 192 ? -11.509 3.837 -0.671 1.00 94.62 192 PHE A O 1
ATOM 1510 N N . ASN A 1 193 ? -11.886 5.102 1.148 1.00 96.19 193 ASN A N 1
ATOM 1511 C CA . ASN A 1 193 ? -11.922 6.408 0.499 1.00 96.19 193 ASN A CA 1
ATOM 1512 C C . ASN A 1 193 ? -11.480 7.437 1.543 1.00 96.19 193 ASN A C 1
ATOM 1514 O O . ASN A 1 193 ? -12.114 7.529 2.597 1.00 96.19 193 ASN A O 1
ATOM 1518 N N . PHE A 1 194 ? -10.407 8.176 1.275 1.00 95.56 194 PHE A N 1
ATOM 1519 C CA . PHE A 1 194 ? -9.825 9.138 2.207 1.00 95.56 194 PHE A CA 1
ATOM 1520 C C . PHE A 1 194 ? -9.674 10.508 1.558 1.00 95.56 194 PHE A C 1
ATOM 1522 O O . PHE A 1 194 ? -9.275 10.621 0.403 1.00 95.56 194 PHE A O 1
ATOM 1529 N N . HIS A 1 195 ? -9.937 11.547 2.345 1.00 94.25 195 HIS A N 1
ATOM 1530 C CA . HIS A 1 195 ? -9.699 12.935 1.981 1.00 94.25 195 HIS A CA 1
ATOM 1531 C C . HIS A 1 195 ? -8.635 13.500 2.910 1.00 94.25 195 HIS A C 1
ATOM 1533 O O . HIS A 1 195 ? -8.747 13.408 4.137 1.00 94.25 195 HIS A O 1
ATOM 1539 N N . PHE A 1 196 ? -7.616 14.111 2.322 1.00 92.44 196 PHE A N 1
ATOM 1540 C CA . PHE A 1 196 ? -6.469 14.645 3.041 1.00 92.44 196 PHE A CA 1
ATOM 1541 C C . PHE A 1 196 ? -6.487 16.168 3.005 1.00 92.44 196 PHE A C 1
ATOM 1543 O O . PHE A 1 196 ? -6.902 16.780 2.020 1.00 92.44 196 PHE A O 1
ATOM 1550 N N . LYS A 1 197 ? -6.045 16.791 4.098 1.00 90.06 197 LYS A N 1
ATOM 1551 C CA . LYS A 1 197 ? -5.835 18.237 4.119 1.00 90.06 197 LYS A CA 1
ATOM 1552 C C . LYS A 1 197 ? -4.589 18.561 3.307 1.00 90.06 197 LYS A C 1
ATOM 1554 O O . LYS A 1 197 ? -3.525 18.068 3.654 1.00 90.06 197 LYS A O 1
ATOM 1559 N N . HIS A 1 198 ? -4.719 19.439 2.322 1.00 84.81 198 HIS A N 1
ATOM 1560 C CA . HIS A 1 198 ? -3.611 19.938 1.512 1.00 84.81 198 HIS A CA 1
ATOM 1561 C C . HIS A 1 198 ? -3.775 21.457 1.296 1.00 84.81 198 HIS A C 1
ATOM 1563 O O . HIS A 1 198 ? -4.865 22.000 1.503 1.00 84.81 198 HIS A O 1
ATOM 1569 N N . SER A 1 199 ? -2.692 22.160 0.970 1.00 76.94 199 SER A N 1
ATOM 1570 C CA . SER A 1 199 ? -2.671 23.626 0.763 1.00 76.94 199 SER A CA 1
ATO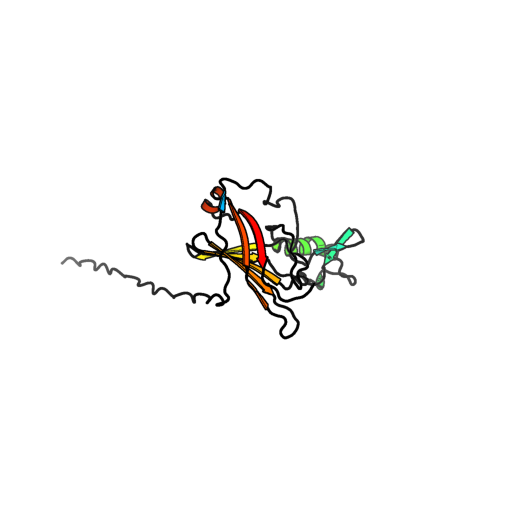M 1571 C C . SER A 1 199 ? -2.310 24.037 -0.665 1.00 76.94 199 SER A C 1
ATOM 1573 O O . SER A 1 199 ? -2.417 25.206 -1.031 1.00 76.94 199 SER A O 1
ATOM 1575 N N . GLU A 1 200 ? -1.892 23.069 -1.467 1.00 71.44 200 GLU A N 1
ATOM 1576 C CA . GLU A 1 200 ? -1.547 23.169 -2.872 1.00 71.44 200 GLU A CA 1
ATOM 1577 C C . GLU A 1 200 ? -2.806 23.520 -3.672 1.00 71.44 200 GLU A C 1
ATOM 1579 O O . GLU A 1 200 ? -3.863 22.905 -3.501 1.00 71.44 200 GLU A O 1
ATOM 1584 N N . LYS A 1 201 ? -2.712 24.547 -4.520 1.00 56.22 201 LYS A N 1
ATOM 1585 C CA . LYS A 1 201 ? -3.808 24.950 -5.406 1.00 56.22 201 LYS A CA 1
ATOM 1586 C C . LYS A 1 201 ? -3.824 24.045 -6.643 1.00 56.22 201 LYS A C 1
ATOM 1588 O O . LYS A 1 201 ? -2.762 23.626 -7.091 1.00 56.22 201 LYS A O 1
ATOM 1593 N N . LYS A 1 202 ? -5.030 23.756 -7.145 1.00 50.50 202 LYS A N 1
ATOM 1594 C CA . LYS A 1 202 ? -5.245 23.108 -8.449 1.00 50.50 202 LYS A CA 1
ATOM 1595 C C . LYS A 1 202 ? -4.627 23.917 -9.578 1.00 50.50 202 LYS A C 1
ATOM 1597 O O . LYS A 1 202 ? -4.733 25.163 -9.497 1.00 50.50 202 LYS A O 1
#

Foldseek 3Di:
DDDDDDDDDDPPPPPPPPDPDPPDDPPPFDWAFEAEDQADDDDQQLPVPWDFQAFWDQDPVRAIFGDPQHDDPVVQADPVRGGDPVCVVVVCVVRVVRTDRQRADDDDDDPQAPDFRDKDWDDPDPFKIWIKTDAHPSHQKIWIWIGGNRIIWIKIWGDDPDVVRTDIWHWDDWYKYFNPVVVVVVDTDMDIDTDTDDDDDD

Radius of gyration: 23.42 Å; chains: 1; bounding box: 46×66×83 Å

pLDDT: mean 77.84, std 17.64, range [37.41, 97.69]